Protein AF-A0A0F9F9M6-F1 (afdb_monomer_lite)

Structure (mmCIF, N/CA/C/O backbone):
data_AF-A0A0F9F9M6-F1
#
_entry.id   AF-A0A0F9F9M6-F1
#
loop_
_atom_site.group_PDB
_atom_site.id
_atom_site.type_symbol
_atom_site.label_atom_id
_atom_site.label_alt_id
_atom_site.label_comp_id
_atom_site.label_asym_id
_atom_site.label_entity_id
_atom_site.label_seq_id
_atom_site.pdbx_PDB_ins_code
_atom_site.Cartn_x
_atom_site.Cartn_y
_atom_site.Cartn_z
_atom_site.occupancy
_atom_site.B_iso_or_equiv
_atom_site.auth_seq_id
_atom_site.auth_comp_id
_atom_site.auth_asym_id
_atom_site.auth_atom_id
_atom_site.pdbx_PDB_model_num
ATOM 1 N N . LYS A 1 1 ? 28.009 -8.794 -30.628 1.00 59.38 1 LYS A N 1
ATOM 2 C CA . LYS A 1 1 ? 27.064 -9.846 -30.161 1.00 59.38 1 LYS A CA 1
ATOM 3 C C . LYS A 1 1 ? 26.679 -9.655 -28.686 1.00 59.38 1 LYS A C 1
ATOM 5 O O . LYS A 1 1 ? 25.524 -9.317 -28.476 1.00 59.38 1 LYS A O 1
ATOM 10 N N . LYS A 1 2 ? 27.601 -9.749 -27.706 1.00 66.75 2 LYS A N 1
ATOM 11 C CA . LYS A 1 2 ? 27.323 -9.592 -26.251 1.00 66.75 2 LYS A CA 1
ATOM 12 C C . LYS A 1 2 ? 26.385 -8.415 -25.901 1.00 66.75 2 LYS A C 1
ATOM 14 O O . LYS A 1 2 ? 25.274 -8.662 -25.454 1.00 66.75 2 LYS A O 1
ATOM 19 N N . ASN A 1 3 ? 26.750 -7.181 -26.256 1.00 76.06 3 ASN A N 1
ATOM 20 C CA . ASN A 1 3 ? 25.969 -5.977 -25.921 1.00 76.06 3 ASN A CA 1
ATOM 21 C C . ASN A 1 3 ? 24.546 -5.949 -26.531 1.00 76.06 3 ASN A C 1
ATOM 23 O O . ASN A 1 3 ? 23.650 -5.357 -25.943 1.00 76.06 3 ASN A O 1
ATOM 27 N N . ARG A 1 4 ? 24.303 -6.598 -27.687 1.00 81.44 4 ARG A N 1
ATOM 28 C CA . ARG A 1 4 ? 22.948 -6.698 -28.280 1.00 81.44 4 ARG A CA 1
ATOM 29 C C . ARG A 1 4 ? 22.091 -7.768 -27.593 1.00 81.44 4 ARG A C 1
ATOM 31 O O . ARG A 1 4 ? 20.875 -7.637 -27.582 1.00 81.44 4 ARG A O 1
ATOM 38 N N . LEU A 1 5 ? 22.694 -8.815 -27.023 1.00 86.44 5 LEU A N 1
ATOM 39 C CA . LEU A 1 5 ? 21.968 -9.781 -26.189 1.00 86.44 5 LEU A CA 1
ATOM 40 C C . LEU A 1 5 ? 21.614 -9.157 -24.832 1.00 86.44 5 LEU A C 1
ATOM 42 O O . LEU A 1 5 ? 20.474 -9.235 -24.395 1.00 86.44 5 LEU A O 1
ATOM 46 N N . GLU A 1 6 ? 22.575 -8.466 -24.223 1.00 89.06 6 GLU A N 1
ATOM 47 C CA . GLU A 1 6 ? 22.398 -7.714 -22.979 1.00 89.06 6 GLU A CA 1
ATOM 48 C C . GLU A 1 6 ? 21.300 -6.647 -23.106 1.00 89.06 6 GLU A C 1
ATOM 50 O O . GLU A 1 6 ? 20.356 -6.649 -22.322 1.00 89.06 6 GLU A O 1
ATOM 55 N N . ALA A 1 7 ? 21.331 -5.823 -24.160 1.00 88.81 7 ALA A N 1
ATOM 56 C CA . ALA A 1 7 ? 20.288 -4.830 -24.408 1.00 88.81 7 ALA A CA 1
ATOM 57 C C . ALA A 1 7 ? 18.892 -5.451 -24.621 1.00 88.81 7 ALA A C 1
ATOM 59 O O . ALA A 1 7 ? 17.908 -4.895 -24.139 1.00 88.81 7 ALA A O 1
ATOM 60 N N . LYS A 1 8 ? 18.782 -6.621 -25.275 1.00 91.56 8 LYS A N 1
ATOM 61 C CA . LYS A 1 8 ? 17.504 -7.354 -25.389 1.00 91.56 8 LYS A CA 1
ATOM 62 C C . LYS A 1 8 ? 16.986 -7.830 -24.029 1.00 91.56 8 LYS A C 1
ATOM 64 O O . LYS A 1 8 ? 15.812 -7.630 -23.732 1.00 91.56 8 LYS A O 1
ATOM 69 N N . ASN A 1 9 ? 17.855 -8.412 -23.202 1.00 93.75 9 ASN A N 1
ATOM 70 C CA . ASN A 1 9 ? 17.490 -8.881 -21.864 1.00 93.75 9 ASN A CA 1
ATOM 71 C C . ASN A 1 9 ? 17.055 -7.711 -20.963 1.00 93.75 9 ASN A C 1
ATOM 73 O O . ASN A 1 9 ? 16.035 -7.802 -20.284 1.00 93.75 9 ASN A O 1
ATOM 77 N N . ASN A 1 10 ? 17.784 -6.592 -21.019 1.00 93.69 10 ASN A N 1
ATOM 78 C CA . ASN A 1 10 ? 17.455 -5.368 -20.293 1.00 93.69 10 ASN A CA 1
ATOM 79 C C . ASN A 1 10 ? 16.092 -4.800 -20.714 1.00 93.69 10 ASN A C 1
ATOM 81 O O . ASN A 1 10 ? 15.312 -4.409 -19.852 1.00 93.69 10 ASN A O 1
ATOM 85 N N . ILE A 1 11 ? 15.778 -4.769 -22.017 1.00 94.38 11 ILE A N 1
ATOM 86 C CA . ILE A 1 11 ? 14.459 -4.332 -22.509 1.00 94.38 11 ILE A CA 1
ATOM 87 C C . ILE A 1 11 ? 13.352 -5.192 -21.898 1.00 94.38 11 ILE A C 1
ATOM 89 O O . ILE A 1 11 ? 12.458 -4.635 -21.272 1.00 94.38 11 ILE A O 1
ATOM 93 N N . ALA A 1 12 ? 13.443 -6.522 -22.001 1.00 96.00 12 ALA A N 1
ATOM 94 C CA . ALA A 1 12 ? 12.417 -7.426 -21.477 1.00 96.00 12 ALA A CA 1
ATOM 95 C C . ALA A 1 12 ? 12.208 -7.270 -19.956 1.00 96.00 12 ALA A C 1
ATOM 97 O O . ALA A 1 12 ? 11.072 -7.256 -19.476 1.00 96.00 12 ALA A O 1
ATOM 98 N N . PHE A 1 13 ? 13.299 -7.101 -19.201 1.00 97.25 13 PHE A N 1
ATOM 99 C CA . PHE A 1 13 ? 13.256 -6.826 -17.764 1.00 97.25 13 PHE A CA 1
ATOM 100 C C . PHE A 1 13 ? 12.564 -5.490 -17.447 1.00 97.25 13 PHE A C 1
ATOM 102 O O . PHE A 1 13 ? 11.617 -5.456 -16.661 1.00 97.25 13 PHE A O 1
ATOM 109 N N . TYR A 1 14 ? 12.994 -4.390 -18.074 1.00 97.25 14 TYR A N 1
ATOM 110 C CA . TYR A 1 14 ? 12.434 -3.064 -17.798 1.00 97.25 14 TYR A CA 1
ATOM 111 C C . TYR A 1 14 ? 11.007 -2.881 -18.335 1.00 97.25 14 TYR A C 1
ATOM 113 O O . TYR A 1 14 ? 10.251 -2.112 -17.750 1.00 97.25 14 TYR A O 1
ATOM 121 N N . GLU A 1 15 ? 10.608 -3.581 -19.401 1.00 97.25 15 GLU A N 1
ATOM 122 C CA . GLU A 1 15 ? 9.209 -3.626 -19.850 1.00 97.25 15 GLU A CA 1
ATOM 123 C C . GLU A 1 15 ? 8.339 -4.345 -18.803 1.00 97.25 15 GLU A C 1
ATOM 125 O O . GLU A 1 15 ? 7.343 -3.781 -18.355 1.00 97.25 15 GLU A O 1
ATOM 130 N N . THR A 1 16 ? 8.790 -5.494 -18.283 1.00 97.56 16 THR A N 1
ATOM 131 C CA . THR A 1 16 ? 8.080 -6.239 -17.223 1.00 97.56 16 THR A CA 1
ATOM 132 C C . THR A 1 16 ? 7.912 -5.415 -15.936 1.00 97.56 16 THR A C 1
ATOM 134 O O . THR A 1 16 ? 6.825 -5.364 -15.358 1.00 97.56 16 THR A O 1
ATOM 137 N N . GLU A 1 17 ? 8.960 -4.720 -15.483 1.00 97.50 17 GLU A N 1
ATOM 138 C CA . GLU A 1 17 ? 8.869 -3.848 -14.302 1.00 97.50 17 GLU A CA 1
ATOM 139 C C . GLU A 1 17 ? 8.080 -2.545 -14.583 1.00 97.50 17 GLU A C 1
ATOM 141 O O . GLU A 1 17 ? 7.440 -2.001 -13.677 1.00 97.50 17 GLU A O 1
ATOM 146 N N . SER A 1 18 ? 8.018 -2.068 -15.835 1.00 96.69 18 SER A N 1
ATOM 147 C CA . SER A 1 18 ? 7.131 -0.963 -16.244 1.00 96.69 18 SER A CA 1
ATOM 148 C C . SER A 1 18 ? 5.650 -1.363 -16.170 1.00 96.69 18 SER A C 1
ATOM 150 O O . SER A 1 18 ? 4.849 -0.612 -15.610 1.00 96.69 18 SER A O 1
ATOM 152 N N . ASP A 1 19 ? 5.285 -2.565 -16.621 1.00 97.44 19 ASP A N 1
ATOM 153 C CA . ASP A 1 19 ? 3.912 -3.088 -16.521 1.00 97.44 19 ASP A CA 1
ATOM 154 C C . ASP A 1 19 ? 3.502 -3.367 -15.064 1.00 97.44 19 ASP A C 1
ATOM 156 O O . ASP A 1 19 ? 2.384 -3.052 -14.628 1.00 97.44 19 ASP A O 1
ATOM 160 N N . ARG A 1 20 ? 4.435 -3.889 -14.259 1.00 96.50 20 ARG A N 1
ATOM 161 C CA . ARG A 1 20 ? 4.238 -4.099 -12.820 1.00 96.50 20 ARG A CA 1
ATOM 162 C C . ARG A 1 20 ? 4.025 -2.781 -12.074 1.00 96.50 20 ARG A C 1
ATOM 164 O O . ARG A 1 20 ? 3.081 -2.665 -11.290 1.00 96.50 20 ARG A O 1
ATOM 171 N N . THR A 1 21 ? 4.856 -1.770 -12.331 1.00 96.75 21 THR A N 1
ATOM 172 C CA . THR A 1 21 ? 4.681 -0.435 -11.731 1.00 96.75 21 THR A CA 1
ATOM 173 C C . THR A 1 21 ? 3.418 0.262 -12.233 1.00 96.75 21 THR A C 1
ATOM 175 O O . THR A 1 21 ? 2.723 0.874 -11.427 1.00 96.75 21 THR A O 1
ATOM 178 N N . ALA A 1 22 ? 3.037 0.116 -13.506 1.00 97.06 22 ALA A N 1
ATOM 179 C CA . ALA A 1 22 ? 1.756 0.610 -14.019 1.00 97.06 22 ALA A CA 1
ATOM 180 C C . ALA A 1 22 ? 0.554 -0.017 -13.284 1.00 97.06 22 ALA A C 1
ATOM 182 O O . ALA A 1 22 ? -0.367 0.697 -12.882 1.00 97.06 22 ALA A O 1
ATOM 183 N N . THR A 1 23 ? 0.602 -1.325 -13.017 1.00 97.00 23 THR A N 1
ATOM 184 C CA . THR A 1 23 ? -0.419 -2.034 -12.226 1.00 97.00 23 THR A CA 1
ATOM 185 C C . THR A 1 23 ? -0.492 -1.507 -10.786 1.00 97.00 23 THR A C 1
ATOM 187 O O . THR A 1 23 ? -1.584 -1.303 -10.252 1.00 97.00 23 THR A O 1
ATOM 190 N N . ASN A 1 24 ? 0.654 -1.233 -10.154 1.00 96.19 24 ASN A N 1
ATOM 191 C CA . ASN A 1 24 ? 0.708 -0.642 -8.813 1.00 96.19 24 ASN A CA 1
ATOM 192 C C . ASN A 1 24 ? 0.165 0.796 -8.784 1.00 96.19 24 ASN A C 1
ATOM 194 O O . ASN A 1 24 ? -0.576 1.143 -7.866 1.00 96.19 24 ASN A O 1
ATOM 198 N N . ILE A 1 25 ? 0.491 1.618 -9.789 1.00 97.81 25 ILE A N 1
ATOM 199 C CA . ILE A 1 25 ? -0.047 2.979 -9.948 1.00 97.81 25 ILE A CA 1
ATOM 200 C C . ILE A 1 25 ? -1.575 2.923 -10.022 1.00 97.81 25 ILE A C 1
ATOM 202 O O . ILE A 1 25 ? -2.235 3.585 -9.229 1.00 97.81 25 ILE A O 1
ATOM 206 N N . ALA A 1 26 ? -2.140 2.068 -10.880 1.00 97.69 26 ALA A N 1
ATOM 207 C CA . ALA A 1 26 ? -3.589 1.940 -11.040 1.00 97.69 26 ALA A CA 1
ATOM 208 C C . ALA A 1 26 ? -4.320 1.497 -9.754 1.00 97.69 26 ALA A C 1
ATOM 210 O O . ALA A 1 26 ? -5.485 1.840 -9.558 1.00 97.69 26 ALA A O 1
ATOM 211 N N . LYS A 1 27 ? -3.655 0.746 -8.864 1.00 96.81 27 LYS A N 1
ATOM 212 C CA . LYS A 1 27 ? -4.176 0.408 -7.527 1.00 96.81 27 LYS A CA 1
ATOM 213 C C . LYS A 1 27 ? -4.130 1.607 -6.578 1.00 96.81 27 LYS A C 1
ATOM 215 O O . LYS A 1 27 ? -5.136 1.937 -5.960 1.00 96.81 27 LYS A O 1
ATOM 220 N N . LEU A 1 28 ? -2.984 2.284 -6.505 1.00 96.75 28 LEU A N 1
ATOM 221 C CA . LEU A 1 28 ? -2.771 3.447 -5.637 1.00 96.75 28 LEU A CA 1
ATOM 222 C C . LEU A 1 28 ? -3.651 4.645 -6.028 1.00 96.75 28 LEU A C 1
ATOM 224 O O . LEU A 1 28 ? -4.128 5.357 -5.153 1.00 96.75 28 LEU A O 1
ATOM 228 N N . GLU A 1 29 ? -3.918 4.853 -7.319 1.00 97.50 29 GLU A N 1
ATOM 229 C CA . GLU A 1 29 ? -4.820 5.911 -7.799 1.00 97.50 29 GLU A CA 1
ATOM 230 C C . GLU A 1 29 ? -6.285 5.661 -7.417 1.00 97.50 29 GLU A C 1
ATOM 232 O O . GLU A 1 29 ? -7.017 6.620 -7.182 1.00 97.50 29 GLU A O 1
ATOM 237 N N . LYS A 1 30 ? -6.706 4.395 -7.282 1.00 96.88 30 LYS A N 1
ATOM 238 C CA . LYS A 1 30 ? -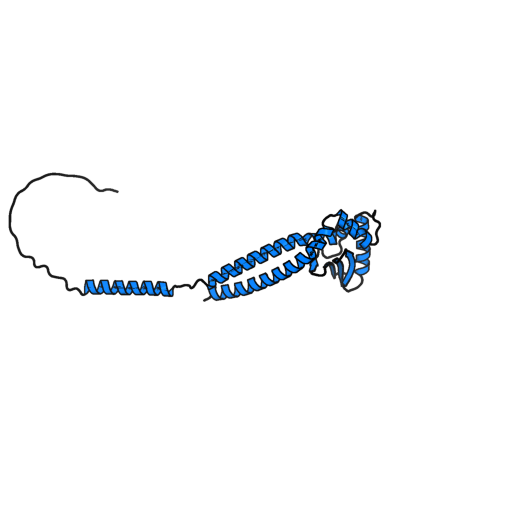8.041 4.032 -6.774 1.00 96.88 30 LYS A CA 1
ATOM 239 C C . LYS A 1 30 ? -8.171 4.172 -5.257 1.00 96.88 30 LYS A C 1
ATOM 241 O O . LYS A 1 30 ? -9.273 4.422 -4.779 1.00 96.88 30 LYS A O 1
ATOM 246 N N . ASP A 1 31 ? -7.074 4.025 -4.516 1.00 96.12 31 ASP A N 1
ATOM 247 C CA . ASP A 1 31 ? -7.047 4.201 -3.057 1.00 96.12 31 ASP A CA 1
ATOM 248 C C . ASP A 1 31 ? -6.806 5.664 -2.631 1.00 96.12 31 ASP A C 1
ATOM 250 O O . ASP A 1 31 ? -7.109 6.038 -1.499 1.00 96.12 31 ASP A O 1
ATOM 254 N N . LEU A 1 32 ? -6.298 6.523 -3.523 1.00 95.75 32 LEU A N 1
ATOM 255 C CA . LEU A 1 32 ? -6.029 7.933 -3.222 1.00 95.75 32 LEU A CA 1
ATOM 256 C C . LEU A 1 32 ? -7.271 8.730 -2.750 1.00 95.75 32 LEU A C 1
ATOM 258 O O . LEU A 1 32 ? -7.119 9.499 -1.802 1.00 95.75 32 LEU A O 1
ATOM 262 N N . PRO A 1 33 ? -8.491 8.556 -3.307 1.00 96.00 33 PRO A N 1
ATOM 263 C CA . PRO A 1 33 ? -9.687 9.238 -2.804 1.00 96.00 33 PRO A CA 1
ATOM 264 C C . PRO A 1 33 ? -10.013 8.911 -1.341 1.00 96.00 33 PRO A C 1
ATOM 266 O O . PRO A 1 33 ? -10.394 9.812 -0.602 1.00 96.00 33 PRO A O 1
ATOM 269 N N . LEU A 1 34 ? -9.806 7.660 -0.911 1.00 94.62 34 LEU A N 1
ATOM 270 C CA . LEU A 1 34 ? -9.972 7.240 0.487 1.00 94.62 34 LEU A CA 1
ATOM 271 C C . LEU A 1 34 ? -8.935 7.906 1.400 1.00 94.62 34 LEU A C 1
ATOM 273 O O . LEU A 1 34 ? -9.250 8.301 2.517 1.00 94.62 34 LEU A O 1
ATOM 277 N N . TRP A 1 35 ? -7.683 8.032 0.949 1.00 95.88 35 TRP A N 1
ATOM 278 C CA . TRP A 1 35 ? -6.703 8.790 1.726 1.00 95.88 35 TRP A CA 1
ATOM 279 C C . TRP A 1 35 ? -7.121 10.261 1.855 1.00 95.88 35 TRP A C 1
ATOM 281 O O . TRP A 1 35 ? -7.030 10.820 2.941 1.00 95.88 35 TRP A O 1
ATOM 291 N N . ASN A 1 36 ? -7.639 10.870 0.788 1.00 95.44 36 ASN A N 1
ATOM 292 C CA . ASN A 1 36 ? -8.038 12.279 0.791 1.00 95.44 36 ASN A CA 1
ATOM 293 C C . ASN A 1 36 ? -9.244 12.588 1.705 1.00 95.44 36 ASN A C 1
ATOM 295 O O . ASN A 1 36 ? -9.389 13.736 2.115 1.00 95.44 36 ASN A O 1
ATOM 299 N N . THR A 1 37 ? -10.103 11.616 2.046 1.00 95.00 37 THR A N 1
ATOM 300 C CA . THR A 1 37 ? -11.168 11.816 3.055 1.00 95.00 37 THR A CA 1
ATOM 301 C C . THR A 1 37 ? -10.658 11.691 4.494 1.00 95.00 37 THR A C 1
ATOM 303 O O . THR A 1 37 ? -11.255 12.257 5.408 1.00 95.00 37 THR A O 1
ATOM 306 N N . LEU A 1 38 ? -9.539 10.987 4.701 1.00 95.56 38 LEU A N 1
ATOM 307 C CA . LEU A 1 38 ? -8.956 10.678 6.013 1.00 95.56 38 LEU A CA 1
ATOM 308 C C . LEU A 1 38 ? -7.621 11.398 6.283 1.00 95.56 38 LEU A C 1
ATOM 310 O O . LEU A 1 38 ? -6.986 11.129 7.302 1.00 95.56 38 LEU A O 1
ATOM 314 N N . SER A 1 39 ? -7.175 12.283 5.386 1.00 95.69 39 SER A N 1
ATOM 315 C CA . SER A 1 39 ? -5.860 12.933 5.474 1.00 95.69 39 SER A CA 1
ATOM 316 C C . SER A 1 39 ? -5.758 13.942 6.612 1.00 95.69 39 SER A C 1
ATOM 318 O O . SER A 1 39 ? -4.666 14.166 7.126 1.00 95.69 39 SER A O 1
ATOM 320 N N . GLU A 1 40 ? -6.886 14.518 7.027 1.00 96.88 40 GLU A N 1
ATOM 321 C CA . GLU A 1 40 ? -6.971 15.365 8.213 1.00 96.88 40 GLU A CA 1
ATOM 322 C C . GLU A 1 40 ? -7.208 14.514 9.462 1.00 96.88 40 GLU A C 1
ATOM 324 O O . GLU A 1 40 ? -8.110 13.672 9.502 1.00 96.88 40 GLU A O 1
ATOM 329 N N . LYS A 1 41 ? -6.413 14.755 10.513 1.00 94.56 41 LYS A N 1
ATOM 330 C CA . LYS A 1 41 ? -6.489 13.995 11.772 1.00 94.56 41 LYS A CA 1
ATOM 331 C C . LYS A 1 41 ? -7.874 14.030 12.407 1.00 94.56 41 LYS A C 1
ATOM 333 O O . LYS A 1 41 ? -8.340 12.995 12.878 1.00 94.56 41 LYS A O 1
ATOM 338 N N . ASP A 1 42 ? -8.535 15.182 12.389 1.00 94.75 42 ASP A N 1
ATOM 339 C CA . ASP A 1 42 ? -9.862 15.334 12.985 1.00 94.75 42 ASP A CA 1
ATOM 340 C C . ASP A 1 42 ? -10.917 14.528 12.217 1.00 94.75 42 ASP A C 1
ATOM 342 O O . ASP A 1 42 ? -11.714 13.828 12.841 1.00 94.75 42 ASP A O 1
ATOM 346 N N . SER A 1 43 ? -10.858 14.516 10.879 1.00 95.38 43 SER A N 1
ATOM 347 C CA . SER A 1 43 ? -11.708 13.665 10.031 1.00 95.38 43 SER A CA 1
ATOM 348 C C . SER A 1 43 ? -11.457 12.177 10.289 1.00 95.38 43 SER A C 1
ATOM 350 O O . SER A 1 43 ? -12.403 11.405 10.445 1.00 95.38 43 SER A O 1
ATOM 352 N N . TYR A 1 44 ? -10.189 11.770 10.412 1.00 97.12 44 TYR A N 1
ATOM 353 C CA . TYR A 1 44 ? -9.831 10.395 10.763 1.00 97.12 44 TYR A CA 1
ATOM 354 C C . TYR A 1 44 ? -10.377 9.982 12.137 1.00 97.12 44 TYR A C 1
ATOM 356 O O . TYR A 1 44 ? -10.991 8.922 12.257 1.00 97.12 44 TYR A O 1
ATOM 364 N N . TYR A 1 45 ? -10.209 10.808 13.174 1.00 96.19 45 TYR A N 1
ATOM 365 C CA . TYR A 1 45 ? -10.723 10.492 14.509 1.00 96.19 45 TYR A CA 1
ATOM 366 C C . TYR A 1 45 ? -12.254 10.558 14.593 1.00 96.19 45 TYR A C 1
ATOM 368 O O . TYR A 1 45 ? -12.851 9.774 15.333 1.00 96.19 45 TYR A O 1
ATOM 376 N N . ALA A 1 46 ? -12.903 11.437 13.824 1.00 95.00 46 ALA A N 1
ATOM 377 C CA . ALA A 1 46 ? -14.357 11.459 13.675 1.00 95.00 46 ALA A CA 1
ATOM 378 C C . ALA A 1 46 ? -14.890 10.167 13.031 1.00 95.00 46 ALA A C 1
ATOM 380 O O . ALA A 1 46 ? -15.934 9.679 13.446 1.00 95.00 46 ALA A O 1
ATOM 381 N N . ALA A 1 47 ? -14.154 9.564 12.091 1.00 95.94 47 ALA A N 1
ATOM 382 C CA . ALA A 1 47 ? -14.499 8.266 11.508 1.00 95.94 47 ALA A CA 1
ATOM 383 C C . ALA A 1 47 ? -14.131 7.066 12.412 1.00 95.94 47 ALA A C 1
ATOM 385 O O . ALA A 1 47 ? -14.860 6.074 12.465 1.00 95.94 47 ALA A O 1
ATOM 386 N N . LEU A 1 48 ? -13.025 7.150 13.162 1.00 96.50 48 LEU A N 1
ATOM 387 C CA . LEU A 1 48 ? -12.574 6.094 14.081 1.00 96.50 48 LEU A CA 1
ATOM 388 C C . LEU A 1 48 ? -13.512 5.928 15.292 1.00 96.50 48 LEU A C 1
ATOM 390 O O . LEU A 1 48 ? -13.752 4.797 15.718 1.00 96.50 48 LEU A O 1
ATOM 394 N N . ARG A 1 49 ? -14.063 7.050 15.789 1.00 96.12 49 ARG A N 1
ATOM 395 C CA . ARG A 1 49 ? -15.180 7.186 16.754 1.00 96.12 49 ARG A CA 1
ATOM 396 C C . ARG A 1 49 ? -16.213 6.044 16.666 1.00 96.12 49 ARG A C 1
ATOM 398 O O . ARG A 1 49 ? -16.183 5.077 17.444 1.00 96.12 49 ARG A O 1
ATOM 405 N N . PRO A 1 50 ? -17.108 6.135 15.670 1.00 95.44 50 PRO A N 1
ATOM 406 C CA . PRO A 1 50 ? -18.176 5.173 15.446 1.00 95.44 50 PRO A CA 1
ATOM 407 C C . PRO A 1 50 ? -17.641 3.795 15.043 1.00 95.44 50 PRO A C 1
ATOM 409 O O . PRO A 1 50 ? -18.179 2.793 15.501 1.00 95.44 50 PRO A O 1
ATOM 412 N N . ALA A 1 51 ? -16.544 3.707 14.278 1.00 95.31 51 ALA A N 1
ATOM 413 C CA . ALA A 1 51 ? -15.957 2.422 13.879 1.00 95.31 51 ALA A CA 1
ATOM 414 C C . ALA A 1 51 ? -15.481 1.566 15.073 1.00 95.31 51 ALA A C 1
ATOM 416 O O . ALA A 1 51 ? -15.442 0.334 14.991 1.00 95.31 51 ALA A O 1
ATOM 417 N N . LEU A 1 52 ? -15.135 2.195 16.202 1.00 94.75 52 LEU A N 1
ATOM 418 C CA . LEU A 1 52 ? -14.791 1.500 17.440 1.00 94.75 52 LEU A CA 1
ATOM 419 C C . LEU A 1 52 ? -15.968 1.310 18.414 1.00 94.75 52 LEU A C 1
ATOM 421 O O . LEU A 1 52 ? -15.791 0.546 19.367 1.00 94.75 52 LEU A O 1
ATOM 425 N N . ASN A 1 53 ? -17.148 1.880 18.143 1.00 93.38 53 ASN A N 1
ATOM 426 C CA . ASN A 1 53 ? -18.276 2.046 19.075 1.00 93.38 53 ASN A CA 1
ATOM 427 C C . ASN A 1 53 ? -17.921 2.906 20.308 1.00 93.38 53 ASN A C 1
ATOM 429 O O . ASN A 1 53 ? -18.328 2.589 21.426 1.00 93.38 53 ASN A O 1
ATOM 433 N N . ALA A 1 54 ? -17.127 3.964 20.122 1.00 93.19 54 ALA A N 1
ATOM 434 C CA . ALA A 1 54 ? -16.752 4.904 21.180 1.00 93.19 54 ALA A CA 1
ATOM 435 C C . ALA A 1 54 ? -17.553 6.220 21.092 1.00 93.19 54 ALA A C 1
ATOM 437 O O . ALA A 1 54 ? -18.167 6.515 20.070 1.00 93.19 54 ALA A O 1
ATOM 438 N N . SER A 1 55 ? -17.541 7.009 22.172 1.00 91.19 55 SER A N 1
ATOM 439 C CA . SER A 1 55 ? -18.184 8.331 22.222 1.00 91.19 55 SER A CA 1
ATOM 440 C C . SER A 1 55 ? -17.428 9.344 21.358 1.00 91.19 55 SER A C 1
ATOM 442 O O . SER A 1 55 ? -16.199 9.296 21.271 1.00 91.19 55 SER A O 1
ATOM 444 N N . ASP A 1 56 ? -18.134 10.335 20.811 1.00 88.31 56 ASP A N 1
ATOM 445 C CA . ASP A 1 56 ? -17.537 11.470 20.087 1.00 88.31 56 ASP A CA 1
ATOM 446 C C . ASP A 1 56 ? -16.522 12.249 20.944 1.00 88.31 56 ASP A C 1
ATOM 448 O O . ASP A 1 56 ? -15.554 12.813 20.436 1.00 88.31 56 ASP A O 1
ATOM 452 N N . THR A 1 57 ? -16.700 12.220 22.267 1.00 89.50 57 THR A N 1
ATOM 453 C CA . THR A 1 57 ? -15.804 12.835 23.258 1.00 89.50 57 THR A CA 1
ATOM 454 C C . THR A 1 57 ? -14.628 11.954 23.688 1.00 89.50 57 THR A C 1
ATOM 456 O O . THR A 1 57 ? -13.786 12.416 24.455 1.00 89.50 57 THR A O 1
ATOM 459 N N . THR A 1 58 ? -14.538 10.697 23.234 1.00 91.75 58 THR A N 1
ATOM 460 C CA . THR A 1 58 ? -13.446 9.793 23.626 1.00 91.75 58 THR A CA 1
ATOM 461 C C . THR A 1 58 ? -12.102 10.303 23.092 1.00 91.75 58 THR A C 1
ATOM 463 O O . THR A 1 58 ? -11.975 10.648 21.908 1.00 91.75 58 THR A O 1
ATOM 466 N N . ASP A 1 59 ? -11.103 10.358 23.976 1.00 93.62 59 ASP A N 1
ATOM 467 C CA . ASP A 1 59 ? -9.738 10.766 23.652 1.00 93.62 59 ASP A CA 1
ATOM 468 C C . ASP A 1 59 ? -8.944 9.662 22.932 1.00 93.62 59 ASP A C 1
ATOM 470 O O . ASP A 1 59 ? -9.309 8.486 22.911 1.00 93.62 59 ASP A O 1
ATOM 474 N N . VAL A 1 60 ? -7.819 10.051 22.333 1.00 93.31 60 VAL A N 1
ATOM 475 C CA . VAL A 1 60 ? -7.005 9.167 21.489 1.00 93.31 60 VAL A CA 1
ATOM 476 C C . VAL A 1 60 ? -6.391 7.991 22.259 1.00 93.31 60 VAL A C 1
ATOM 478 O O . VAL A 1 60 ? -6.230 6.913 21.685 1.00 93.31 60 VAL A O 1
ATOM 481 N N . LEU A 1 61 ? -6.045 8.160 23.539 1.00 94.75 61 LEU A N 1
ATOM 482 C CA . LEU A 1 61 ? -5.445 7.085 24.334 1.00 94.75 61 LEU A CA 1
ATOM 483 C C . LEU A 1 61 ? -6.489 6.012 24.642 1.00 94.75 61 LEU A C 1
ATOM 485 O O . LEU A 1 61 ? -6.213 4.834 24.424 1.00 94.75 61 LEU A O 1
ATOM 489 N N . MET A 1 62 ? -7.704 6.418 25.015 1.00 94.75 62 MET A N 1
ATOM 490 C CA . MET A 1 62 ? -8.839 5.511 25.212 1.00 94.75 62 MET A CA 1
ATOM 491 C C . MET A 1 62 ? -9.255 4.799 23.910 1.00 94.75 62 MET A C 1
ATOM 493 O O . MET A 1 62 ? -9.619 3.623 23.935 1.00 94.75 62 MET A O 1
ATOM 497 N N . LEU A 1 63 ? -9.162 5.456 22.744 1.00 95.75 63 LEU A N 1
ATOM 498 C CA . LEU A 1 63 ? -9.352 4.781 21.446 1.00 95.75 63 LEU A CA 1
ATOM 499 C C . LEU A 1 63 ? -8.272 3.726 21.184 1.00 95.75 63 LEU A C 1
ATOM 501 O O . LEU A 1 63 ? -8.585 2.626 20.725 1.00 95.75 63 LEU A O 1
ATOM 505 N N . GLY A 1 64 ? -7.017 4.039 21.505 1.00 95.81 64 GLY A N 1
ATOM 506 C CA . GLY A 1 64 ? -5.898 3.108 21.397 1.00 95.81 64 GLY A CA 1
ATOM 507 C C . GLY A 1 64 ? -6.011 1.914 22.347 1.00 95.81 64 GLY A C 1
ATOM 508 O O . GLY A 1 64 ? -5.742 0.786 21.937 1.00 95.81 64 GLY A O 1
ATOM 509 N N . GLU A 1 65 ? -6.470 2.129 23.580 1.00 95.25 65 GLU A N 1
ATOM 510 C CA . GLU A 1 65 ? -6.742 1.065 24.551 1.00 95.25 65 GLU A CA 1
ATOM 511 C C . GLU A 1 65 ? -7.887 0.155 24.077 1.00 95.25 65 GLU A C 1
ATOM 513 O O . GLU A 1 65 ? -7.715 -1.063 23.989 1.00 95.25 65 GLU A O 1
ATOM 518 N N . ASN A 1 66 ? -9.025 0.734 23.673 1.00 94.19 66 ASN A N 1
ATOM 519 C CA . ASN A 1 66 ? -10.160 -0.007 23.111 1.00 94.19 66 ASN A CA 1
ATOM 520 C C . ASN A 1 66 ? -9.747 -0.864 21.905 1.00 94.19 66 ASN A C 1
ATOM 522 O O . ASN A 1 66 ? -10.167 -2.018 21.769 1.00 94.19 66 ASN A O 1
ATOM 526 N N . LEU A 1 67 ? -8.896 -0.315 21.037 1.00 95.50 67 LEU A N 1
ATOM 527 C CA . LEU A 1 67 ? -8.350 -1.024 19.890 1.00 95.50 67 LEU A CA 1
ATOM 528 C C . LEU A 1 67 ? -7.391 -2.153 20.306 1.00 95.50 67 LEU A C 1
ATOM 530 O O . LEU A 1 67 ? -7.510 -3.266 19.789 1.00 95.50 67 LEU A O 1
ATOM 534 N N . ASN A 1 68 ? -6.495 -1.920 21.271 1.00 95.06 68 ASN A N 1
ATOM 535 C CA . ASN A 1 68 ? -5.643 -2.973 21.830 1.00 95.06 68 ASN A CA 1
ATOM 536 C C . ASN A 1 68 ? -6.484 -4.121 22.406 1.00 95.06 68 ASN A C 1
ATOM 538 O O . ASN A 1 68 ? -6.211 -5.278 22.104 1.00 95.06 68 ASN A O 1
ATOM 542 N N . ASN A 1 69 ? -7.539 -3.819 23.162 1.00 93.81 69 ASN A N 1
ATOM 543 C CA . ASN A 1 69 ? -8.398 -4.833 23.774 1.00 93.81 69 ASN A CA 1
ATOM 544 C C . ASN A 1 69 ? -9.082 -5.718 22.714 1.00 93.81 69 ASN A C 1
ATOM 546 O O . ASN A 1 69 ? -9.060 -6.945 22.832 1.00 93.81 69 ASN A O 1
ATOM 550 N N . LYS A 1 70 ? -9.594 -5.126 21.621 1.00 94.75 70 LYS A N 1
ATOM 551 C CA . LYS A 1 70 ? -10.122 -5.887 20.470 1.00 94.75 70 LYS A CA 1
ATOM 552 C C . LYS A 1 70 ? -9.045 -6.749 19.794 1.00 94.75 70 LYS A C 1
ATOM 554 O O . LYS A 1 70 ? -9.320 -7.891 19.431 1.00 94.75 70 LYS A O 1
ATOM 559 N N . LEU A 1 71 ? -7.829 -6.225 19.637 1.00 94.81 71 LEU A N 1
ATOM 560 C CA . LEU A 1 71 ? -6.709 -6.929 19.003 1.00 94.81 71 LEU A CA 1
ATOM 561 C C . LEU A 1 71 ? -6.212 -8.124 19.828 1.00 94.81 71 LEU A C 1
ATOM 563 O O . LEU A 1 71 ? -6.088 -9.219 19.282 1.00 94.81 71 LEU A O 1
ATOM 567 N N . GLN A 1 72 ? -5.973 -7.954 21.134 1.00 93.81 72 GLN A N 1
ATOM 568 C CA . GLN A 1 72 ? -5.533 -9.058 21.999 1.00 93.81 72 GLN A CA 1
ATOM 569 C C . GLN A 1 72 ? -6.594 -10.167 22.074 1.00 93.81 72 GLN A C 1
ATOM 571 O O . GLN A 1 72 ? -6.245 -11.342 22.021 1.00 93.81 72 GLN A O 1
ATOM 576 N N . ALA A 1 73 ? -7.887 -9.819 22.100 1.00 93.25 73 ALA A N 1
ATOM 577 C CA . ALA A 1 73 ? -8.970 -10.804 22.085 1.00 93.25 73 ALA A CA 1
ATOM 578 C C . ALA A 1 73 ? -9.019 -11.650 20.794 1.00 93.25 73 ALA A C 1
ATOM 580 O O . ALA A 1 73 ? -9.470 -12.793 20.828 1.00 93.25 73 ALA A O 1
ATOM 581 N N . LYS A 1 74 ? -8.563 -11.111 19.653 1.00 94.25 74 LYS A N 1
ATOM 582 C CA . LYS A 1 74 ? -8.501 -11.838 18.371 1.00 94.25 74 LYS A CA 1
ATOM 583 C C . LYS A 1 74 ? -7.211 -12.630 18.168 1.00 94.25 74 LYS A C 1
ATOM 585 O O . LYS A 1 74 ? -7.249 -13.680 17.538 1.00 94.25 74 LYS A O 1
ATOM 590 N N . LYS A 1 75 ? -6.105 -12.176 18.758 1.00 92.75 75 LYS A N 1
ATOM 591 C CA . LYS A 1 75 ? -4.781 -12.817 18.713 1.00 92.75 75 LYS A CA 1
ATOM 592 C C . LYS A 1 75 ? -4.762 -14.274 19.208 1.00 92.75 75 LYS A C 1
ATOM 594 O O . LYS A 1 75 ? -3.889 -15.042 18.819 1.00 92.75 75 LYS A O 1
ATOM 599 N N . GLU A 1 76 ? -5.709 -14.663 20.057 1.00 90.00 76 GLU A N 1
ATOM 600 C CA . GLU A 1 76 ? -5.817 -16.031 20.581 1.00 90.00 76 GLU A CA 1
ATOM 601 C C . GLU A 1 76 ? -6.360 -17.053 19.559 1.00 90.00 76 GLU A C 1
ATOM 603 O O . GLU A 1 76 ? -6.281 -18.256 19.810 1.00 90.00 76 GLU A O 1
ATOM 608 N N . THR A 1 77 ? -6.870 -16.600 18.406 1.00 93.44 77 THR A N 1
ATOM 609 C CA . THR A 1 77 ? -7.488 -17.445 17.373 1.00 93.44 77 THR A CA 1
ATOM 610 C C . THR A 1 77 ? -6.754 -17.298 16.041 1.00 93.44 77 THR A C 1
ATOM 612 O O . THR A 1 77 ? -6.628 -16.192 15.524 1.00 93.44 77 THR A O 1
ATOM 615 N N . VAL A 1 78 ? -6.328 -18.413 15.444 1.00 95.44 78 VAL A N 1
ATOM 616 C CA . VAL A 1 78 ? -5.682 -18.450 14.117 1.00 95.44 78 VAL A CA 1
ATOM 617 C C . VAL A 1 78 ? -6.645 -17.968 13.020 1.00 95.44 78 VAL A C 1
ATOM 619 O O . VAL A 1 78 ? -7.835 -18.290 13.056 1.00 95.44 78 VAL A O 1
ATOM 622 N N . GLY A 1 79 ? -6.132 -17.217 12.044 1.00 94.69 79 GLY A N 1
ATOM 623 C CA . GLY A 1 79 ? -6.862 -16.715 10.876 1.00 94.69 79 GLY A CA 1
ATOM 624 C C . GLY A 1 79 ? -6.844 -15.191 10.723 1.00 94.69 79 GLY A C 1
ATOM 625 O O . GLY A 1 79 ? -6.241 -14.467 11.514 1.00 94.69 79 GLY A O 1
ATOM 626 N N . GLU A 1 80 ? -7.533 -14.703 9.688 1.00 96.12 80 GLU A N 1
ATOM 627 C CA . GLU A 1 80 ? -7.652 -13.276 9.377 1.00 96.12 80 GLU A CA 1
ATOM 628 C C . GLU A 1 80 ? -8.863 -12.646 10.094 1.00 96.12 80 GLU A C 1
ATOM 630 O O . GLU A 1 80 ? -10.012 -13.032 9.866 1.00 96.12 80 GLU A O 1
ATOM 635 N N . HIS A 1 81 ? -8.626 -11.636 10.938 1.00 96.69 81 HIS A N 1
ATOM 636 C CA . HIS A 1 81 ? -9.665 -10.958 11.721 1.00 96.69 81 HIS A CA 1
ATOM 637 C C . HIS A 1 81 ? -9.774 -9.479 11.353 1.00 96.69 81 HIS A C 1
ATOM 639 O O . HIS A 1 81 ? -8.892 -8.684 11.671 1.00 96.69 81 HIS A O 1
ATOM 645 N N . THR A 1 82 ? -10.900 -9.068 10.765 1.00 96.94 82 THR A N 1
ATOM 646 C CA . THR A 1 82 ? -11.247 -7.638 10.672 1.00 96.94 82 THR A CA 1
ATOM 647 C C . THR A 1 82 ? -11.603 -7.100 12.063 1.00 96.94 82 THR A C 1
ATOM 649 O O . THR A 1 82 ? -12.461 -7.656 12.748 1.00 96.94 82 THR A O 1
ATOM 652 N N . ILE A 1 83 ? -10.946 -6.016 12.477 1.00 96.62 83 ILE A N 1
ATOM 653 C CA . ILE A 1 83 ? -11.072 -5.403 13.810 1.00 96.62 83 ILE A CA 1
ATOM 654 C C . ILE A 1 83 ? -12.063 -4.234 13.797 1.00 96.62 83 ILE A C 1
ATOM 656 O O . ILE A 1 83 ? -12.888 -4.102 14.701 1.00 96.62 83 ILE A O 1
ATOM 660 N N . PHE A 1 84 ? -11.979 -3.401 12.760 1.00 96.75 84 PHE A N 1
ATOM 661 C CA . PHE A 1 84 ? -12.965 -2.384 12.396 1.00 96.75 84 PHE A CA 1
ATOM 662 C C . PHE A 1 84 ? -12.814 -2.033 10.908 1.00 96.75 84 PHE A C 1
ATOM 664 O O . PHE A 1 84 ? -11.903 -2.516 10.224 1.00 96.75 84 PHE A O 1
ATOM 671 N N . SER A 1 85 ? -13.709 -1.199 10.388 1.00 96.88 85 SER A N 1
ATOM 672 C CA . SER A 1 85 ? -13.622 -0.660 9.028 1.00 96.88 85 SER A CA 1
ATOM 673 C C . SER A 1 85 ? -13.981 0.822 9.021 1.00 96.88 85 SER A C 1
ATOM 675 O O . SER A 1 85 ? -14.835 1.246 9.795 1.00 96.88 85 SER A O 1
ATOM 677 N N . ILE A 1 86 ? -13.316 1.591 8.161 1.00 96.44 86 ILE A N 1
ATOM 678 C CA . ILE A 1 86 ? -13.653 2.977 7.827 1.00 96.44 86 ILE A CA 1
ATOM 679 C C . ILE A 1 86 ? -13.770 3.021 6.305 1.00 96.44 86 ILE A C 1
ATOM 681 O O . ILE A 1 86 ? -12.818 2.676 5.597 1.00 96.44 86 ILE A O 1
ATOM 685 N N . ASP A 1 87 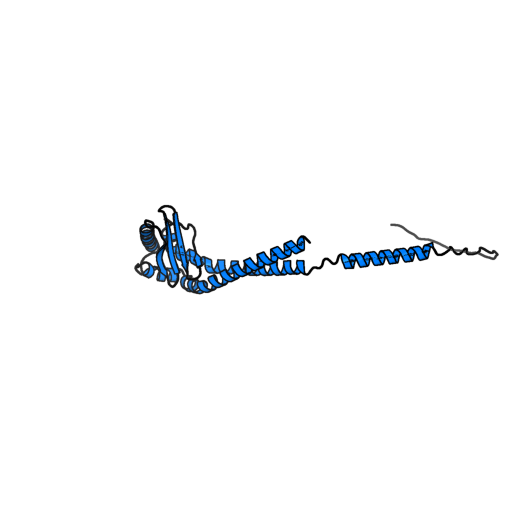? -14.952 3.388 5.814 1.00 91.69 87 ASP A N 1
ATOM 686 C CA . ASP A 1 87 ? -15.345 3.262 4.410 1.00 91.69 87 ASP A CA 1
ATOM 687 C C . ASP A 1 87 ? -14.981 1.873 3.841 1.00 91.69 87 ASP A C 1
ATOM 689 O O . ASP A 1 87 ? -15.376 0.836 4.377 1.00 91.69 87 ASP A O 1
ATOM 693 N N . ASN A 1 88 ? -14.192 1.840 2.765 1.00 91.94 88 ASN A N 1
ATOM 694 C CA . ASN A 1 88 ? -13.761 0.617 2.090 1.00 91.94 88 ASN A CA 1
ATOM 695 C C . ASN A 1 88 ? -12.479 -0.004 2.672 1.00 91.94 88 ASN A C 1
ATOM 697 O O . ASN A 1 88 ? -12.016 -1.019 2.148 1.00 91.94 88 ASN A O 1
ATOM 701 N N . ALA A 1 89 ? -11.880 0.585 3.712 1.00 96.75 89 ALA A N 1
ATOM 702 C CA . ALA A 1 89 ? -10.648 0.084 4.308 1.00 96.75 89 ALA A CA 1
ATOM 703 C C . ALA A 1 89 ? -10.866 -0.557 5.677 1.00 96.75 89 ALA A C 1
ATOM 705 O O . ALA A 1 89 ? -11.653 -0.100 6.505 1.00 96.75 89 ALA A O 1
ATOM 706 N N . LYS A 1 90 ? -10.128 -1.638 5.913 1.00 97.62 90 LYS A N 1
ATOM 707 C CA . LYS A 1 90 ? -10.274 -2.510 7.077 1.00 97.62 90 LYS A CA 1
ATOM 708 C C . LYS A 1 90 ? -8.966 -2.566 7.840 1.00 97.62 90 LYS A C 1
ATOM 710 O O . LYS A 1 90 ? -7.931 -2.821 7.227 1.00 97.62 90 LYS A O 1
ATOM 715 N N . LEU A 1 91 ? -9.009 -2.407 9.161 1.00 97.44 91 LEU A N 1
ATOM 716 C CA . LEU A 1 91 ? -7.891 -2.830 9.998 1.00 97.44 91 LEU A CA 1
ATOM 717 C C . LEU A 1 91 ? -8.032 -4.331 10.259 1.00 97.44 91 LEU A C 1
ATOM 719 O O . LEU A 1 91 ? -9.058 -4.783 10.769 1.00 97.44 91 LEU A O 1
ATOM 723 N N . VAL A 1 92 ? -7.004 -5.088 9.897 1.00 97.00 92 VAL A N 1
ATOM 724 C CA . VAL A 1 92 ? -6.986 -6.550 9.892 1.00 97.00 92 VAL A CA 1
ATOM 725 C C . VAL A 1 92 ? -5.828 -7.055 10.744 1.00 97.00 92 VAL A C 1
ATOM 727 O O . VAL A 1 92 ? -4.697 -6.597 10.588 1.00 97.00 92 VAL A O 1
ATOM 730 N N . LEU A 1 93 ? -6.111 -8.010 11.626 1.00 96.62 93 LEU A N 1
ATOM 731 C CA . LEU A 1 93 ? -5.114 -8.809 12.329 1.00 96.62 93 LEU A CA 1
ATOM 732 C C . LEU A 1 93 ? -5.105 -10.215 11.726 1.00 96.62 93 LEU A C 1
ATOM 734 O O . LEU A 1 93 ? -6.048 -10.977 11.917 1.00 96.62 93 LEU A O 1
ATOM 738 N N . ASP A 1 94 ? -4.042 -10.536 11.006 1.00 95.50 94 ASP A N 1
ATOM 739 C CA . ASP A 1 94 ? -3.743 -11.870 10.493 1.00 95.50 94 ASP A CA 1
ATOM 740 C C . ASP A 1 94 ? -2.946 -12.644 11.557 1.00 95.50 94 ASP A C 1
ATOM 742 O O . ASP A 1 94 ? -1.969 -12.119 12.097 1.00 95.50 94 ASP A O 1
ATOM 746 N N . VAL A 1 95 ? -3.393 -13.841 11.936 1.00 95.62 95 VAL A N 1
ATOM 747 C CA . VAL A 1 95 ? -2.825 -14.632 13.040 1.00 95.62 95 VAL A CA 1
ATOM 748 C C 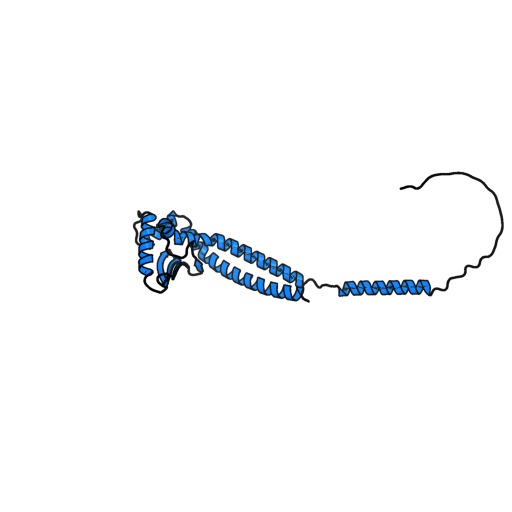. VAL A 1 95 ? -2.443 -16.016 12.528 1.00 95.62 95 VAL A C 1
ATOM 750 O O . VAL A 1 95 ? -3.316 -16.839 12.260 1.00 95.62 95 VAL A O 1
ATOM 753 N N . GLU A 1 96 ? -1.144 -16.293 12.456 1.00 92.62 96 GLU A N 1
ATOM 754 C CA . GLU A 1 96 ? -0.598 -17.631 12.202 1.00 92.62 96 GLU A CA 1
ATOM 755 C C . GLU A 1 96 ? -0.516 -18.420 13.519 1.00 92.62 96 GLU A C 1
ATOM 757 O O . GLU A 1 96 ? -1.025 -19.535 13.616 1.00 92.62 96 GLU A O 1
ATOM 762 N N . ASP A 1 97 ? 0.036 -17.800 14.569 1.00 89.69 97 ASP A N 1
ATOM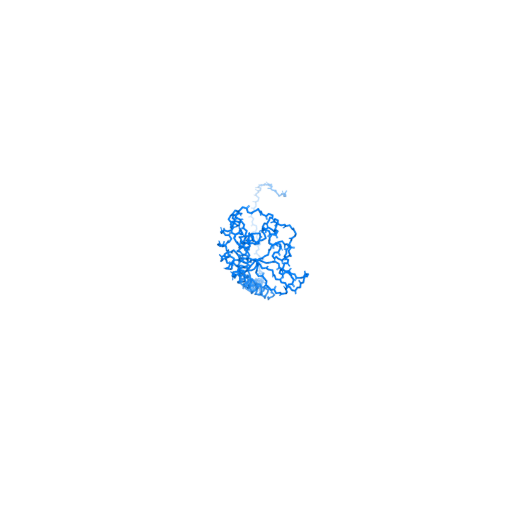 763 C CA . ASP A 1 97 ? -0.001 -18.293 15.948 1.00 89.69 97 ASP A CA 1
ATOM 764 C C . ASP A 1 97 ? 0.074 -17.135 16.976 1.00 89.69 97 ASP A C 1
ATOM 766 O O . ASP A 1 97 ? 0.125 -15.952 16.630 1.00 89.69 97 ASP A O 1
ATOM 770 N N . LYS A 1 98 ? 0.091 -17.452 18.281 1.00 80.12 98 LYS A N 1
ATOM 771 C CA . LYS A 1 98 ? 0.105 -16.443 19.365 1.00 80.12 98 LYS A CA 1
ATOM 772 C C . LYS A 1 98 ? 1.336 -15.515 19.355 1.00 80.12 98 LYS A C 1
ATOM 774 O O . LYS A 1 98 ? 1.292 -14.423 19.927 1.00 80.12 98 LYS A O 1
ATOM 779 N N . LEU A 1 99 ? 2.444 -15.931 18.750 1.00 85.31 99 LEU A N 1
ATOM 780 C CA . LEU A 1 99 ? 3.688 -15.173 18.592 1.00 85.31 99 LEU A CA 1
ATOM 781 C C . LEU A 1 99 ? 3.795 -14.556 17.185 1.00 85.31 99 LEU A C 1
ATOM 783 O O . LEU A 1 99 ? 4.290 -13.431 17.047 1.00 85.31 99 LEU A O 1
ATOM 787 N N . HIS A 1 100 ? 3.276 -15.246 16.169 1.00 89.19 100 HIS A N 1
ATOM 788 C CA . HIS A 1 100 ? 3.287 -14.859 14.760 1.00 89.19 100 HIS A CA 1
ATOM 789 C C . HIS A 1 100 ? 1.927 -14.294 14.330 1.00 89.19 100 HIS A C 1
ATOM 791 O O . HIS A 1 100 ? 1.016 -15.003 13.914 1.00 89.19 100 HIS A O 1
ATOM 797 N N . HIS A 1 101 ? 1.799 -12.972 14.440 1.00 92.19 101 HIS A N 1
ATOM 798 C CA . HIS A 1 101 ? 0.627 -12.217 14.003 1.00 92.19 101 HIS A CA 1
ATOM 799 C C . HIS A 1 101 ? 1.050 -10.926 13.292 1.00 92.19 101 HIS A C 1
ATOM 801 O O . HIS A 1 101 ? 2.098 -10.342 13.601 1.00 92.19 101 HIS A O 1
ATOM 807 N N . GLN A 1 102 ? 0.221 -10.474 12.354 1.00 94.12 102 GLN A N 1
ATOM 808 C CA . GLN A 1 102 ? 0.474 -9.343 11.477 1.00 94.12 102 GLN A CA 1
ATOM 809 C C . GLN A 1 102 ? -0.733 -8.394 11.413 1.00 94.12 102 GLN A C 1
ATOM 811 O O . GLN A 1 102 ? -1.812 -8.749 10.953 1.00 94.12 102 GLN A O 1
ATOM 816 N N . LEU A 1 103 ? -0.531 -7.150 11.834 1.00 95.12 103 LEU A N 1
ATOM 817 C CA . LEU A 1 103 ? -1.459 -6.042 11.667 1.00 95.12 103 LEU A CA 1
ATOM 818 C C . LEU A 1 103 ? -1.286 -5.437 10.266 1.00 95.12 103 LEU A C 1
ATOM 820 O O . LEU A 1 103 ? -0.165 -5.165 9.821 1.00 95.12 103 LEU A O 1
ATOM 824 N N . LEU A 1 104 ? -2.403 -5.240 9.573 1.00 96.00 104 LEU A N 1
ATOM 825 C CA . LEU A 1 104 ? -2.495 -4.730 8.209 1.00 96.00 104 LEU A CA 1
ATOM 826 C C . LEU A 1 104 ? -3.698 -3.797 8.060 1.00 96.00 104 LEU A C 1
ATOM 828 O O . LEU A 1 104 ? -4.701 -3.939 8.751 1.00 96.00 104 LEU A O 1
ATOM 832 N N . VAL A 1 105 ? -3.621 -2.879 7.100 1.00 97.00 105 VAL A N 1
ATOM 833 C CA . VAL A 1 105 ? -4.781 -2.151 6.576 1.00 97.00 105 VAL A CA 1
ATOM 834 C C . VAL A 1 105 ? -5.055 -2.641 5.166 1.00 97.00 105 VAL A C 1
ATOM 836 O O . VAL A 1 105 ? -4.188 -2.528 4.304 1.00 97.00 105 VAL A O 1
ATOM 839 N N . VAL A 1 106 ? -6.244 -3.176 4.924 1.00 96.94 106 VAL A N 1
ATOM 840 C CA . VAL A 1 106 ? -6.634 -3.753 3.631 1.00 96.94 106 VAL A CA 1
ATOM 841 C C . VAL A 1 106 ? -7.666 -2.850 2.962 1.00 96.94 106 VAL A C 1
ATOM 843 O O . VAL A 1 106 ? -8.674 -2.505 3.577 1.00 96.94 106 VAL A O 1
ATOM 846 N N . THR A 1 107 ? -7.413 -2.472 1.710 1.00 96.38 107 THR A N 1
ATOM 847 C CA . THR A 1 107 ? -8.360 -1.802 0.802 1.00 96.38 107 THR A CA 1
ATOM 848 C C . THR A 1 107 ? -8.831 -2.803 -0.266 1.00 96.38 107 THR A C 1
ATOM 850 O O . THR A 1 107 ? -8.280 -3.903 -0.363 1.00 96.38 107 THR A O 1
ATOM 853 N N . PRO A 1 108 ? -9.797 -2.458 -1.139 1.00 95.19 108 PRO A N 1
ATOM 854 C CA . PRO A 1 108 ? -10.167 -3.318 -2.265 1.00 95.19 108 PRO A CA 1
ATOM 855 C C . PRO A 1 108 ? -9.043 -3.520 -3.300 1.00 95.19 108 PRO A C 1
ATOM 857 O O . PRO A 1 108 ? -9.156 -4.399 -4.151 1.00 95.19 108 PRO A O 1
ATOM 860 N N . ASN A 1 109 ? -7.980 -2.703 -3.268 1.00 95.25 109 ASN A N 1
ATOM 861 C CA . ASN A 1 109 ? -6.924 -2.693 -4.286 1.00 95.25 109 ASN A CA 1
ATOM 862 C C . ASN A 1 109 ? -5.562 -3.200 -3.768 1.00 95.25 109 ASN A C 1
ATOM 864 O O . ASN A 1 109 ? -4.777 -3.746 -4.557 1.00 95.25 109 ASN A O 1
ATOM 868 N N . ALA A 1 110 ? -5.259 -3.010 -2.478 1.00 94.00 110 ALA A N 1
ATOM 869 C CA . ALA A 1 110 ? -3.952 -3.285 -1.884 1.00 94.00 110 ALA A CA 1
ATOM 870 C C . ALA A 1 110 ? -4.003 -3.494 -0.354 1.00 94.00 110 ALA A C 1
ATOM 872 O O . ALA A 1 110 ? -4.997 -3.206 0.309 1.00 94.00 110 ALA A O 1
ATOM 873 N N . SER A 1 111 ? -2.880 -3.950 0.209 1.00 93.94 111 SER A N 1
ATOM 874 C CA . SER A 1 111 ? -2.676 -4.074 1.657 1.00 93.94 111 SER A CA 1
ATOM 875 C C . SER A 1 111 ? -1.478 -3.235 2.099 1.00 93.94 111 SER A C 1
ATOM 877 O O . SER A 1 111 ? -0.403 -3.292 1.499 1.00 93.94 111 SER A O 1
ATOM 879 N N . TYR A 1 112 ? -1.657 -2.480 3.176 1.00 93.69 112 TYR A N 1
ATOM 880 C CA . TYR A 1 112 ? -0.705 -1.525 3.730 1.00 93.69 112 TYR A CA 1
ATOM 881 C C . TYR A 1 112 ? -0.321 -1.928 5.156 1.00 93.69 112 TYR A C 1
ATOM 883 O O . TYR A 1 112 ? -1.100 -2.539 5.882 1.00 93.69 112 TYR A O 1
ATOM 891 N N . GLY A 1 113 ? 0.884 -1.561 5.586 1.00 89.38 113 GLY A N 1
ATOM 892 C CA . GLY A 1 113 ? 1.334 -1.757 6.964 1.00 89.38 113 GLY A CA 1
ATOM 893 C C . GLY A 1 113 ? 2.139 -0.559 7.447 1.00 89.38 113 GLY A C 1
ATOM 894 O O . GLY A 1 113 ? 2.851 0.081 6.664 1.00 89.38 113 GLY A O 1
ATOM 895 N N . HIS A 1 114 ? 2.050 -0.258 8.738 1.00 84.88 114 HIS A N 1
ATOM 896 C CA . HIS A 1 114 ? 2.827 0.787 9.395 1.00 84.88 114 HIS A CA 1
ATOM 897 C C . HIS A 1 114 ? 3.809 0.202 10.420 1.00 84.88 114 HIS A C 1
ATOM 899 O O . HIS A 1 114 ? 3.494 -0.788 11.068 1.00 84.88 114 HIS A O 1
ATOM 905 N N . GLY A 1 115 ? 4.989 0.826 10.550 1.00 83.75 115 GLY A N 1
ATOM 906 C CA . GLY A 1 115 ? 6.019 0.504 11.547 1.00 83.75 115 GLY A CA 1
ATOM 907 C C . GLY A 1 115 ? 6.215 -0.992 11.817 1.00 83.75 115 GLY A C 1
ATOM 908 O O . GLY A 1 115 ? 6.441 -1.783 10.900 1.00 83.75 115 GLY A O 1
ATOM 909 N N . SER A 1 116 ? 6.108 -1.362 13.095 1.00 78.12 116 SER A N 1
ATOM 910 C CA . SER A 1 116 ? 5.939 -2.755 13.501 1.00 78.12 116 SER A CA 1
ATOM 911 C C . SER A 1 116 ? 4.589 -3.273 13.016 1.00 78.12 116 SER A C 1
ATOM 913 O O . SER A 1 116 ? 3.543 -2.736 13.370 1.00 78.12 116 SER A O 1
ATOM 915 N N . LYS A 1 117 ? 4.608 -4.379 12.274 1.00 85.12 117 LYS A N 1
ATOM 916 C CA . LYS A 1 117 ? 3.400 -5.137 11.935 1.00 85.12 117 LYS A CA 1
ATOM 917 C C . LYS A 1 117 ? 2.870 -5.981 13.107 1.00 85.12 117 LYS A C 1
ATOM 919 O O . LYS A 1 117 ? 1.936 -6.738 12.914 1.00 85.12 117 LYS A O 1
ATOM 924 N N . ARG A 1 118 ? 3.444 -5.909 14.310 1.00 86.50 118 ARG A N 1
ATOM 925 C CA . ARG A 1 118 ? 2.875 -6.541 15.518 1.00 86.50 118 ARG A CA 1
ATOM 926 C C . ARG A 1 118 ? 2.012 -5.536 16.275 1.00 86.50 118 ARG A C 1
ATOM 928 O O . ARG A 1 118 ? 2.185 -4.331 16.101 1.00 86.50 118 ARG A O 1
ATOM 935 N N . ILE A 1 119 ? 1.134 -6.018 17.153 1.00 85.88 119 ILE A N 1
ATOM 936 C CA . ILE A 1 119 ? 0.360 -5.140 18.045 1.00 85.88 119 ILE A CA 1
ATOM 937 C C . ILE A 1 119 ? 1.348 -4.352 18.923 1.00 85.88 119 ILE A C 1
ATOM 939 O O . ILE A 1 119 ? 2.187 -4.946 19.604 1.00 85.88 119 ILE A O 1
ATOM 943 N N . VAL A 1 120 ? 1.282 -3.019 18.873 1.00 83.56 120 VAL A N 1
ATOM 944 C CA . VAL A 1 120 ? 2.171 -2.130 19.637 1.00 83.56 120 VAL A CA 1
ATOM 945 C C . VAL A 1 120 ? 1.556 -1.758 20.984 1.00 83.56 120 VAL A C 1
ATOM 947 O O . VAL A 1 120 ? 0.346 -1.594 21.098 1.00 83.56 120 VAL A O 1
ATOM 950 N N . THR A 1 121 ? 2.395 -1.583 22.005 1.00 83.56 121 THR A N 1
ATOM 951 C CA . THR A 1 121 ? 1.966 -1.192 23.360 1.00 83.56 121 THR A CA 1
ATOM 952 C C . THR A 1 121 ? 1.683 0.305 23.510 1.00 83.56 121 THR A C 1
ATOM 954 O O . THR A 1 121 ? 1.058 0.711 24.483 1.00 83.56 121 THR A O 1
ATOM 957 N N . ASN A 1 122 ? 2.117 1.140 22.559 1.00 92.44 122 ASN A N 1
ATOM 958 C CA . ASN A 1 122 ? 1.803 2.568 22.546 1.00 92.44 122 ASN A CA 1
ATOM 959 C C . ASN A 1 122 ? 0.396 2.790 21.967 1.00 92.44 122 ASN A C 1
ATOM 961 O O . ASN A 1 122 ? 0.193 2.680 20.756 1.00 92.44 122 ASN A O 1
ATOM 965 N N . TRP A 1 123 ? -0.560 3.130 22.833 1.00 94.50 123 TRP A N 1
ATOM 966 C CA . TRP A 1 123 ? -1.962 3.346 22.466 1.00 94.50 123 TRP A CA 1
ATOM 967 C C . TRP A 1 123 ? -2.160 4.474 21.451 1.00 94.50 123 TRP A C 1
ATOM 969 O O . TRP A 1 123 ? -2.945 4.311 20.523 1.00 94.50 123 TRP A O 1
ATOM 979 N N . HIS A 1 124 ? -1.404 5.572 21.551 1.00 93.69 124 HIS A N 1
ATOM 980 C CA . HIS A 1 124 ? -1.479 6.665 20.578 1.00 93.69 124 HIS A CA 1
ATOM 981 C C . HIS A 1 124 ? -1.052 6.185 19.183 1.00 93.69 124 HIS A C 1
ATOM 983 O O . HIS A 1 124 ? -1.778 6.373 18.212 1.00 93.69 124 HIS A O 1
ATOM 989 N N . SER A 1 125 ? 0.072 5.464 19.087 1.00 92.62 125 SER A N 1
ATOM 990 C CA . SER A 1 125 ? 0.533 4.856 17.829 1.00 92.62 125 SER A CA 1
ATOM 991 C C . SER A 1 125 ? -0.420 3.792 17.278 1.00 92.62 125 SER A C 1
ATOM 993 O O . SER A 1 125 ? -0.448 3.575 16.067 1.00 92.62 125 SER A O 1
ATOM 995 N N . LEU A 1 126 ? -1.176 3.116 18.148 1.00 94.44 126 LEU A N 1
ATOM 996 C CA . LEU A 1 126 ? -2.146 2.100 17.757 1.00 94.44 126 LEU A CA 1
ATOM 997 C C . LEU A 1 126 ? -3.440 2.725 17.222 1.00 94.44 126 LEU A C 1
ATOM 999 O O . LEU A 1 126 ? -3.899 2.325 16.154 1.00 94.44 126 LEU A O 1
ATOM 1003 N N . ALA A 1 127 ? -3.975 3.746 17.902 1.00 95.56 127 ALA A N 1
ATOM 1004 C CA . ALA A 1 127 ? -5.093 4.556 17.413 1.00 95.56 127 ALA A CA 1
ATOM 1005 C C . ALA A 1 127 ? -4.772 5.188 16.049 1.00 95.56 127 ALA A C 1
ATOM 1007 O O . ALA A 1 127 ? -5.622 5.233 15.164 1.00 95.56 127 ALA A O 1
ATOM 1008 N N . ASP A 1 128 ? -3.519 5.593 15.847 1.00 95.88 128 ASP A N 1
ATOM 1009 C CA . ASP A 1 128 ? -3.013 6.149 14.595 1.00 95.88 128 ASP A CA 1
ATOM 1010 C C . ASP A 1 128 ? -2.610 5.119 13.528 1.00 95.88 128 ASP A C 1
ATOM 1012 O O . ASP A 1 128 ? -2.233 5.514 12.421 1.00 95.88 128 ASP A O 1
ATOM 1016 N N . TYR A 1 129 ? -2.655 3.813 13.815 1.00 96.12 129 TYR A N 1
ATOM 1017 C CA . TYR A 1 129 ? -2.055 2.799 12.939 1.00 96.12 129 TYR A CA 1
ATOM 1018 C C . TYR A 1 129 ? -2.621 2.841 11.517 1.00 96.12 129 TYR A C 1
ATOM 1020 O O . TYR A 1 129 ? -1.866 2.795 10.543 1.00 96.12 129 TYR A O 1
ATOM 1028 N N . MET A 1 130 ? -3.948 2.958 11.395 1.00 96.50 130 MET A N 1
ATOM 1029 C CA . MET A 1 130 ? -4.614 2.943 10.096 1.00 96.50 130 MET A CA 1
ATOM 1030 C C . MET A 1 130 ? -4.314 4.207 9.286 1.00 96.50 130 MET A C 1
ATOM 1032 O O . MET A 1 130 ? -3.889 4.105 8.134 1.00 96.50 130 MET A O 1
ATOM 1036 N N . TYR A 1 131 ? -4.417 5.381 9.914 1.00 97.00 131 TYR A N 1
ATOM 1037 C CA . TYR A 1 131 ? -3.986 6.655 9.334 1.00 97.00 131 TYR A CA 1
ATOM 1038 C C . TYR A 1 131 ? -2.527 6.596 8.851 1.00 97.00 131 TYR A C 1
ATOM 1040 O O . TYR A 1 131 ? -2.228 6.923 7.706 1.00 97.00 131 TYR A O 1
ATOM 1048 N N . ASN A 1 132 ? -1.612 6.106 9.691 1.00 95.81 132 ASN A N 1
ATOM 1049 C CA . ASN A 1 132 ? -0.177 6.045 9.403 1.00 95.81 132 ASN A CA 1
ATOM 1050 C C . ASN A 1 132 ? 0.219 4.959 8.375 1.00 95.81 132 ASN A C 1
ATOM 1052 O O . ASN A 1 132 ? 1.360 4.941 7.889 1.00 95.81 132 ASN A O 1
ATOM 1056 N N . ALA A 1 133 ? -0.685 4.028 8.059 1.00 95.88 133 ALA A N 1
ATOM 1057 C CA . ALA A 1 133 ? -0.533 3.086 6.955 1.00 95.88 133 ALA A CA 1
ATOM 1058 C C . ALA A 1 133 ? -1.029 3.698 5.635 1.00 95.88 133 ALA A C 1
ATOM 1060 O O . ALA A 1 133 ? -0.310 3.631 4.636 1.00 95.88 133 ALA A O 1
ATOM 1061 N N . LEU A 1 134 ? -2.206 4.338 5.645 1.00 96.50 134 LEU A N 1
ATOM 1062 C CA . LEU A 1 134 ? -2.809 4.983 4.472 1.00 96.50 134 LEU A CA 1
ATOM 1063 C C . LEU A 1 134 ? -2.056 6.251 4.034 1.00 96.50 134 LEU A C 1
ATOM 1065 O O . LEU A 1 134 ? -1.923 6.489 2.836 1.00 96.50 134 LEU A O 1
ATOM 1069 N N . SER A 1 135 ? -1.447 6.999 4.960 1.00 96.00 135 SER A N 1
ATOM 1070 C CA . SER A 1 135 ? -0.645 8.202 4.659 1.00 96.00 135 SER A CA 1
ATOM 1071 C C . SER A 1 135 ? 0.571 7.942 3.761 1.00 96.00 135 SER A C 1
ATOM 1073 O O . SER A 1 135 ? 1.181 8.868 3.222 1.00 96.00 135 SER A O 1
ATOM 1075 N N . LYS A 1 136 ? 0.923 6.668 3.548 1.00 94.69 136 LYS A N 1
ATOM 1076 C CA . LYS A 1 136 ? 1.957 6.243 2.601 1.00 94.69 136 LYS A CA 1
ATOM 1077 C C . LYS A 1 136 ? 1.492 6.294 1.144 1.00 94.69 136 LYS A C 1
ATOM 1079 O O . LYS A 1 136 ? 2.353 6.407 0.275 1.00 94.69 136 LYS A O 1
ATOM 1084 N N . ILE A 1 137 ? 0.183 6.253 0.866 1.00 95.94 137 ILE A N 1
ATOM 1085 C CA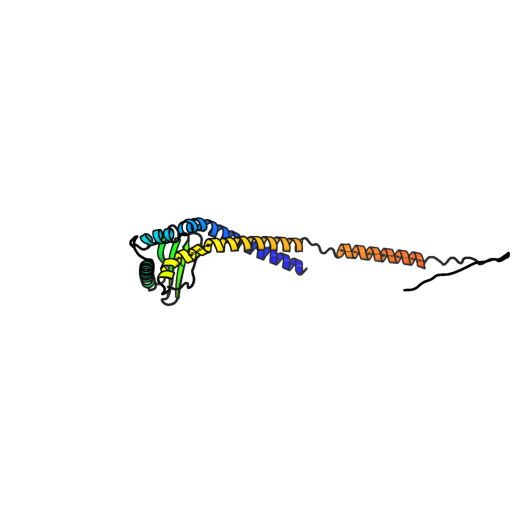 . ILE A 1 137 ? -0.382 6.173 -0.493 1.00 95.94 137 ILE A CA 1
ATOM 1086 C C . ILE A 1 137 ? 0.160 7.281 -1.417 1.00 95.94 137 ILE A C 1
ATOM 1088 O O . ILE A 1 137 ? 0.707 6.925 -2.464 1.00 95.94 137 ILE A O 1
ATOM 1092 N N . PRO A 1 138 ? 0.136 8.587 -1.063 1.00 96.50 138 PRO A N 1
ATOM 1093 C CA . PRO A 1 138 ? 0.636 9.639 -1.955 1.00 96.50 138 PRO A CA 1
ATOM 1094 C C . PRO A 1 138 ? 2.136 9.521 -2.251 1.00 96.50 138 PRO A C 1
ATOM 1096 O O . PRO A 1 138 ? 2.563 9.671 -3.397 1.00 96.50 138 PRO A O 1
ATOM 1099 N N . LYS A 1 139 ? 2.948 9.203 -1.232 1.00 95.62 139 LYS A N 1
ATOM 1100 C CA . LYS A 1 139 ? 4.400 9.035 -1.395 1.00 95.62 139 LYS A CA 1
ATOM 1101 C C . LYS A 1 139 ? 4.718 7.815 -2.260 1.00 95.62 139 LYS A C 1
ATOM 1103 O O . LYS A 1 139 ? 5.517 7.921 -3.185 1.00 95.62 139 LYS A O 1
ATOM 1108 N N . SER A 1 140 ? 4.059 6.685 -2.001 1.00 95.50 140 SER A N 1
ATOM 1109 C CA . SER A 1 140 ? 4.183 5.469 -2.807 1.00 95.50 140 SER A CA 1
ATOM 1110 C C . SER A 1 140 ? 3.760 5.704 -4.256 1.00 95.50 140 SER A C 1
ATOM 1112 O O . SER A 1 140 ? 4.469 5.272 -5.160 1.00 95.50 140 SER A O 1
ATOM 1114 N N . LEU A 1 141 ? 2.664 6.430 -4.495 1.00 97.12 141 LEU A N 1
ATOM 1115 C CA . LEU A 1 141 ? 2.195 6.775 -5.838 1.00 97.12 141 LEU A CA 1
ATOM 1116 C C . LEU A 1 141 ? 3.221 7.621 -6.603 1.00 97.12 141 LEU A C 1
ATOM 1118 O O . LEU A 1 141 ? 3.500 7.331 -7.766 1.00 97.12 141 LEU A O 1
ATOM 1122 N N . SER A 1 142 ? 3.817 8.621 -5.944 1.00 97.44 142 SER A N 1
ATOM 1123 C CA . SER A 1 142 ? 4.886 9.441 -6.525 1.00 97.44 142 SER A CA 1
ATOM 1124 C C . SER A 1 142 ? 6.095 8.587 -6.931 1.00 97.44 142 SER A C 1
ATOM 1126 O O . SER A 1 142 ? 6.480 8.573 -8.100 1.00 97.44 142 SER A O 1
ATOM 1128 N N . THR A 1 143 ? 6.617 7.766 -6.010 1.00 97.56 143 THR A N 1
ATOM 1129 C CA . THR A 1 143 ? 7.759 6.876 -6.281 1.00 97.56 143 THR A CA 1
ATOM 1130 C C . THR A 1 143 ? 7.464 5.848 -7.380 1.00 97.56 143 THR A C 1
ATOM 1132 O O . THR A 1 143 ? 8.324 5.584 -8.213 1.00 97.56 143 THR A O 1
ATOM 1135 N N . GLN A 1 144 ? 6.256 5.275 -7.446 1.00 97.50 144 GLN A N 1
ATOM 1136 C CA . GLN A 1 144 ? 5.904 4.348 -8.533 1.00 97.50 144 GLN A CA 1
ATOM 1137 C C . GLN A 1 144 ? 5.838 5.061 -9.898 1.00 97.50 144 GLN A C 1
ATOM 1139 O O . GLN A 1 144 ? 6.260 4.484 -10.901 1.00 97.50 144 GLN A O 1
ATOM 1144 N N . LYS A 1 145 ? 5.362 6.316 -9.955 1.00 97.81 145 LYS A N 1
ATOM 1145 C CA . LYS A 1 145 ? 5.357 7.130 -11.187 1.00 97.81 145 LYS A CA 1
ATOM 1146 C C . LYS A 1 145 ? 6.770 7.486 -11.657 1.00 97.81 145 LYS A C 1
ATOM 1148 O O . LYS A 1 145 ? 7.039 7.411 -12.856 1.00 97.81 145 LYS A O 1
ATOM 1153 N N . GLU A 1 146 ? 7.666 7.811 -10.729 1.00 98.06 146 GLU A N 1
ATOM 1154 C CA . GLU A 1 146 ? 9.091 8.041 -10.993 1.00 98.06 146 GLU A CA 1
ATOM 1155 C C . GLU A 1 146 ? 9.775 6.779 -11.547 1.00 98.06 146 GLU A C 1
ATOM 1157 O O . GLU A 1 146 ? 10.307 6.809 -12.657 1.00 98.06 146 GLU A O 1
ATOM 1162 N N . LEU A 1 147 ? 9.645 5.636 -10.862 1.00 97.50 147 LEU A N 1
ATOM 1163 C CA . LEU A 1 147 ? 10.193 4.350 -11.319 1.00 97.50 147 LEU A CA 1
ATOM 1164 C C . LEU A 1 147 ? 9.688 3.957 -12.715 1.00 97.50 147 LEU A C 1
ATOM 1166 O O . LEU A 1 147 ? 10.478 3.573 -13.574 1.00 97.50 147 LEU A O 1
ATOM 1170 N N . ASN A 1 148 ? 8.386 4.105 -12.984 1.00 97.38 148 ASN A N 1
ATOM 1171 C CA . ASN A 1 148 ? 7.812 3.799 -14.298 1.00 97.38 148 ASN A CA 1
ATOM 1172 C C . ASN A 1 148 ? 8.380 4.710 -15.411 1.00 97.38 148 ASN A C 1
ATOM 1174 O O . ASN A 1 148 ? 8.613 4.266 -16.537 1.00 97.38 148 ASN A O 1
ATOM 1178 N N . SER A 1 149 ? 8.645 5.985 -15.102 1.00 97.56 149 SER A N 1
ATOM 1179 C CA . SER A 1 149 ? 9.347 6.907 -16.006 1.00 97.56 149 SER A CA 1
ATOM 1180 C C . SER A 1 149 ? 10.773 6.424 -16.299 1.00 97.56 149 SER A C 1
ATOM 1182 O O . SER A 1 149 ? 11.182 6.370 -17.462 1.00 97.56 149 SER A O 1
ATOM 1184 N N . ASP A 1 150 ? 11.511 5.997 -15.276 1.00 97.62 150 ASP A N 1
ATOM 1185 C CA . ASP A 1 150 ? 12.903 5.558 -15.412 1.00 97.62 150 ASP A CA 1
ATOM 1186 C C . ASP A 1 150 ? 13.054 4.203 -16.111 1.00 97.62 150 ASP A C 1
ATOM 1188 O O . ASP A 1 150 ? 13.966 4.030 -16.929 1.00 97.62 150 ASP A O 1
ATOM 1192 N N . TYR A 1 151 ? 12.119 3.273 -15.912 1.00 97.56 151 TYR A N 1
ATOM 1193 C CA . TYR A 1 151 ? 12.050 2.047 -16.708 1.00 97.56 151 TYR A CA 1
ATOM 1194 C C . TYR A 1 151 ? 11.790 2.363 -18.185 1.00 97.56 151 TYR A C 1
ATOM 1196 O O . TYR A 1 151 ? 12.520 1.875 -19.047 1.00 97.56 151 TYR A O 1
ATOM 1204 N N . LYS A 1 152 ? 10.868 3.281 -18.508 1.00 96.56 152 LYS A N 1
ATOM 1205 C CA . LYS A 1 152 ? 10.637 3.727 -19.897 1.00 96.56 152 LYS A CA 1
ATOM 1206 C C . LYS A 1 152 ? 11.862 4.407 -20.520 1.00 96.56 152 LYS A C 1
ATOM 1208 O O . LYS A 1 152 ? 12.167 4.155 -21.691 1.00 96.56 152 LYS A O 1
ATOM 1213 N N . LYS A 1 153 ? 12.614 5.215 -19.758 1.00 97.38 153 LYS A N 1
ATOM 1214 C CA . LYS A 1 153 ? 13.914 5.767 -20.198 1.00 97.38 153 LYS A CA 1
ATOM 1215 C C . LYS A 1 153 ? 14.920 4.647 -20.484 1.00 97.38 153 LYS A C 1
ATOM 1217 O O . LYS A 1 153 ? 15.565 4.669 -21.531 1.00 97.38 153 LYS A O 1
ATOM 1222 N N . SER A 1 154 ? 15.008 3.653 -19.601 1.00 95.50 154 SER A N 1
ATOM 1223 C CA . SER A 1 154 ? 15.929 2.513 -19.714 1.00 95.50 154 SER A CA 1
ATOM 1224 C C . SER A 1 154 ? 15.605 1.620 -20.915 1.00 95.50 154 SER A C 1
ATOM 1226 O O . SER A 1 154 ? 16.509 1.255 -21.668 1.00 95.50 154 SER A O 1
ATOM 1228 N N . VAL A 1 155 ? 14.322 1.351 -21.180 1.00 94.88 155 VAL A N 1
ATOM 1229 C CA . VAL A 1 155 ? 13.855 0.673 -22.401 1.00 94.88 155 VAL A CA 1
ATOM 1230 C C . VAL A 1 155 ? 14.267 1.460 -23.646 1.00 94.88 155 VAL A C 1
ATOM 1232 O O . VAL A 1 155 ? 14.868 0.892 -24.556 1.00 94.88 155 VAL A O 1
ATOM 1235 N N . LYS A 1 156 ? 14.019 2.779 -23.685 1.00 94.56 156 LYS A N 1
ATOM 1236 C CA . LYS A 1 156 ? 14.404 3.633 -24.824 1.00 94.56 156 LYS A CA 1
ATOM 1237 C C . LYS A 1 156 ? 15.922 3.667 -25.043 1.00 94.56 156 LYS A C 1
ATOM 1239 O O . LYS A 1 156 ? 16.370 3.643 -26.185 1.00 94.56 156 LYS A O 1
ATOM 1244 N N . ALA A 1 157 ? 16.716 3.699 -23.973 1.00 92.00 157 ALA A N 1
ATOM 1245 C CA . ALA A 1 157 ? 18.175 3.663 -24.055 1.00 92.00 157 ALA A CA 1
ATOM 1246 C C . ALA A 1 157 ? 18.692 2.323 -24.607 1.00 92.00 157 ALA A C 1
ATOM 1248 O O . ALA A 1 157 ? 19.532 2.317 -25.503 1.00 92.00 157 ALA A O 1
ATOM 1249 N N . ASN A 1 158 ? 18.154 1.191 -24.144 1.00 91.19 158 ASN A N 1
ATOM 1250 C CA . ASN A 1 158 ? 18.550 -0.121 -24.659 1.00 91.19 158 ASN A CA 1
ATOM 1251 C C . ASN A 1 158 ? 18.047 -0.359 -26.098 1.00 91.19 158 ASN A C 1
ATOM 1253 O O . ASN A 1 158 ? 18.767 -0.971 -26.883 1.00 91.19 158 ASN A O 1
ATOM 1257 N N . LYS A 1 159 ? 16.882 0.182 -26.493 1.00 90.88 159 LYS A N 1
ATOM 1258 C CA . LYS A 1 159 ? 16.419 0.160 -27.897 1.00 90.88 159 LYS A CA 1
ATOM 1259 C C . LYS A 1 159 ? 17.398 0.894 -28.820 1.00 90.88 159 LYS A C 1
ATOM 1261 O O . LYS A 1 159 ? 17.850 0.292 -29.790 1.00 90.88 159 LYS A O 1
ATOM 1266 N N . LYS A 1 160 ? 17.899 2.073 -28.424 1.00 88.44 160 LYS A N 1
ATOM 1267 C CA . LYS A 1 160 ? 19.008 2.742 -29.135 1.00 88.44 160 LYS A CA 1
ATOM 1268 C C . LYS A 1 160 ? 20.264 1.870 -29.262 1.00 88.44 160 LYS A C 1
ATOM 1270 O O . LYS A 1 160 ? 20.896 1.877 -30.306 1.00 88.44 160 LYS A O 1
ATOM 1275 N N . VAL A 1 161 ? 20.637 1.088 -28.243 1.00 85.50 161 VAL A N 1
ATOM 1276 C CA . VAL A 1 161 ? 21.793 0.161 -28.325 1.00 85.50 161 VAL A CA 1
ATOM 1277 C C . VAL A 1 161 ? 21.563 -0.980 -29.332 1.00 85.50 161 VAL A C 1
ATOM 1279 O O . VAL A 1 161 ? 22.527 -1.521 -29.872 1.00 85.50 161 VAL A O 1
ATOM 1282 N N . LEU A 1 162 ? 20.308 -1.342 -29.615 1.00 81.75 162 LEU A N 1
ATOM 1283 C CA . LEU A 1 162 ? 19.959 -2.293 -30.676 1.00 81.75 162 LEU A CA 1
ATOM 1284 C C . LEU A 1 162 ? 19.876 -1.654 -32.068 1.00 81.75 162 LEU A C 1
ATOM 1286 O O . LEU A 1 162 ? 20.121 -2.369 -33.040 1.00 81.75 162 LEU A O 1
ATOM 1290 N N . GLU A 1 163 ? 19.528 -0.367 -32.139 1.00 81.06 163 GLU A N 1
ATOM 1291 C CA . GLU A 1 163 ? 19.482 0.473 -33.350 1.00 81.06 163 GLU A CA 1
ATOM 1292 C C . GLU A 1 163 ? 20.871 0.973 -33.781 1.00 81.06 163 GLU A C 1
ATOM 1294 O O . GLU A 1 163 ? 21.071 1.276 -34.952 1.00 81.06 163 GLU A O 1
ATOM 1299 N N . ILE A 1 164 ? 21.847 1.037 -32.864 1.00 75.62 164 ILE A N 1
ATOM 1300 C CA . ILE A 1 164 ? 23.259 1.225 -33.217 1.00 75.62 164 ILE A CA 1
ATOM 1301 C C . ILE A 1 164 ? 23.734 -0.048 -33.919 1.00 75.62 164 ILE A C 1
ATOM 1303 O O . ILE A 1 164 ? 24.250 -0.992 -33.305 1.00 75.62 164 ILE A O 1
ATOM 1307 N N . ASP A 1 165 ? 23.592 -0.052 -35.239 1.00 61.53 165 ASP A N 1
ATOM 1308 C CA . ASP A 1 165 ? 24.423 -0.895 -36.070 1.00 61.53 165 ASP A CA 1
ATOM 1309 C C . ASP A 1 165 ? 25.869 -0.426 -35.912 1.00 61.53 165 ASP A C 1
ATOM 1311 O O . ASP A 1 165 ? 26.251 0.718 -36.163 1.00 61.53 165 ASP A O 1
ATOM 1315 N N . PHE A 1 166 ? 26.681 -1.338 -35.378 1.00 57.94 166 PHE A N 1
ATOM 1316 C CA . PHE A 1 166 ? 28.120 -1.171 -35.305 1.00 57.94 166 PHE A CA 1
ATOM 1317 C C . PHE A 1 166 ? 28.653 -1.316 -36.722 1.00 57.94 166 PHE A C 1
ATOM 1319 O O . PHE A 1 166 ? 29.131 -2.393 -37.087 1.00 57.94 166 PHE A O 1
ATOM 1326 N N . ASP A 1 167 ? 28.576 -0.236 -37.499 1.00 55.75 167 ASP A N 1
ATOM 1327 C CA . ASP A 1 167 ? 29.057 -0.230 -38.874 1.00 55.75 167 ASP A CA 1
ATOM 1328 C C . ASP A 1 167 ? 30.584 -0.106 -38.933 1.00 55.75 167 ASP A C 1
ATOM 1330 O O . ASP A 1 167 ? 31.206 0.869 -39.359 1.00 55.75 167 ASP A O 1
ATOM 1334 N N . LYS A 1 168 ? 31.211 -1.136 -38.363 1.00 55.28 168 LYS A N 1
ATOM 1335 C CA . LYS A 1 168 ? 32.617 -1.445 -38.556 1.00 55.28 168 LYS A CA 1
ATOM 1336 C C . LYS A 1 168 ? 32.842 -2.022 -39.946 1.00 55.28 168 LYS A C 1
ATOM 1338 O O . LYS A 1 168 ? 33.980 -1.980 -40.380 1.00 55.28 168 LYS A O 1
ATOM 1343 N N . THR A 1 169 ? 31.807 -2.546 -40.605 1.00 56.56 169 THR A N 1
ATOM 1344 C CA . THR A 1 169 ? 31.894 -3.128 -41.944 1.00 56.56 169 THR A CA 1
ATOM 1345 C C . THR A 1 169 ? 32.064 -2.021 -42.978 1.00 56.56 169 THR A C 1
ATOM 1347 O O . THR A 1 169 ? 33.120 -1.965 -43.588 1.00 56.56 169 THR A O 1
ATOM 1350 N N . GLU A 1 170 ? 31.150 -1.049 -43.053 1.00 57.25 170 GLU A N 1
ATOM 1351 C CA . GLU A 1 170 ? 31.244 0.108 -43.959 1.00 57.25 170 GLU A CA 1
ATOM 1352 C C . GLU A 1 170 ? 32.533 0.913 -43.711 1.00 57.25 170 GLU A C 1
ATOM 1354 O O . GLU A 1 170 ? 33.250 1.277 -44.644 1.00 57.25 170 GLU A O 1
ATOM 1359 N N . LYS A 1 171 ? 32.923 1.115 -42.442 1.00 64.31 171 LYS A N 1
ATOM 1360 C CA . LYS A 1 171 ? 34.205 1.768 -42.109 1.00 64.31 171 LYS A CA 1
ATOM 1361 C C . LYS A 1 171 ? 35.438 0.938 -42.475 1.00 64.31 171 LYS A C 1
ATOM 1363 O O . LYS A 1 171 ? 36.473 1.525 -42.777 1.00 64.31 171 LYS A O 1
ATOM 1368 N N . PHE A 1 172 ? 35.361 -0.390 -42.428 1.00 67.69 172 PHE A N 1
ATOM 1369 C CA . PHE A 1 172 ? 36.459 -1.272 -42.830 1.00 67.69 172 PHE A CA 1
ATOM 1370 C C . PHE A 1 172 ? 36.560 -1.368 -44.353 1.00 67.69 172 PHE A C 1
ATOM 1372 O O . PHE A 1 172 ? 37.662 -1.260 -44.876 1.00 67.69 172 PHE A O 1
ATOM 1379 N N . GLU A 1 173 ? 35.436 -1.451 -45.063 1.00 75.56 173 GLU A N 1
ATOM 1380 C CA . GLU A 1 173 ? 35.356 -1.395 -46.526 1.00 75.56 173 GLU A CA 1
ATOM 1381 C C . GLU A 1 173 ? 35.896 -0.063 -47.062 1.00 75.56 173 GLU A C 1
ATOM 1383 O O . GLU A 1 173 ? 36.709 -0.057 -47.986 1.00 75.56 173 GLU A O 1
ATOM 1388 N N . LEU A 1 174 ? 35.554 1.069 -46.431 1.00 78.00 174 LEU A N 1
ATOM 1389 C CA . LEU A 1 174 ? 36.103 2.382 -46.791 1.00 78.00 174 LEU A CA 1
ATOM 1390 C C . LEU A 1 174 ? 37.631 2.455 -46.589 1.00 78.00 174 LEU A C 1
ATOM 1392 O O . LEU A 1 174 ? 38.336 3.081 -47.381 1.00 78.00 174 LEU A O 1
ATOM 1396 N N . VAL A 1 175 ? 38.155 1.815 -45.536 1.00 79.81 175 VAL A N 1
ATOM 1397 C CA . VAL A 1 175 ? 39.602 1.735 -45.269 1.00 79.81 175 VAL A CA 1
ATOM 1398 C C . VAL A 1 175 ? 40.299 0.771 -46.233 1.00 79.81 175 VAL A C 1
ATOM 1400 O O . VAL A 1 175 ? 41.359 1.114 -46.749 1.00 79.81 175 VAL A O 1
ATOM 1403 N N . GLN A 1 176 ? 39.706 -0.388 -46.537 1.00 79.31 176 GLN A N 1
ATOM 1404 C CA . GLN A 1 176 ? 40.222 -1.315 -47.549 1.00 79.31 176 GLN A CA 1
ATOM 1405 C C . GLN A 1 176 ? 40.272 -0.657 -48.926 1.00 79.31 176 GLN A C 1
ATOM 1407 O O . GLN A 1 176 ? 41.297 -0.743 -49.593 1.00 79.31 176 GLN A O 1
ATOM 1412 N N . LYS A 1 177 ? 39.209 0.049 -49.330 1.00 86.19 177 LYS A N 1
ATOM 1413 C CA . LYS A 1 177 ? 39.166 0.762 -50.609 1.00 86.19 177 LYS A CA 1
ATOM 1414 C C . LYS A 1 177 ? 40.294 1.791 -50.716 1.00 86.19 177 LYS A C 1
ATOM 1416 O O . LYS A 1 177 ? 41.016 1.782 -51.704 1.00 86.19 177 LYS A O 1
ATOM 1421 N N . ARG A 1 178 ? 40.519 2.592 -49.667 1.00 84.69 178 ARG A N 1
ATOM 1422 C CA . ARG A 1 178 ? 41.644 3.544 -49.615 1.00 84.69 178 ARG A CA 1
ATOM 1423 C C . ARG A 1 178 ? 43.016 2.872 -49.661 1.00 84.69 178 ARG A C 1
ATOM 1425 O O . ARG A 1 178 ? 43.921 3.416 -50.274 1.00 84.69 178 ARG A O 1
ATOM 1432 N N . LEU A 1 179 ? 43.188 1.712 -49.024 1.00 86.81 179 LEU A N 1
ATOM 1433 C CA . LEU A 1 179 ? 44.444 0.954 -49.100 1.00 86.81 179 LEU A CA 1
ATOM 1434 C C . LEU A 1 179 ? 44.699 0.415 -50.515 1.00 86.81 179 LEU A C 1
ATOM 1436 O O . LEU A 1 179 ? 45.833 0.455 -50.975 1.00 86.81 179 LEU A O 1
ATOM 1440 N N . VAL A 1 180 ? 43.657 -0.036 -51.219 1.00 88.06 180 VAL A N 1
ATOM 1441 C CA . VAL A 1 180 ? 43.764 -0.443 -52.630 1.00 88.06 180 VAL A CA 1
ATOM 1442 C C . VAL A 1 180 ? 44.098 0.756 -53.523 1.00 88.06 180 VAL A C 1
ATOM 1444 O O . VAL A 1 180 ? 45.006 0.655 -54.337 1.00 88.06 180 VAL A O 1
ATOM 1447 N N . GLU A 1 181 ? 43.430 1.899 -53.336 1.00 87.12 181 GLU A N 1
ATOM 1448 C CA . GLU A 1 181 ? 43.719 3.145 -54.069 1.00 87.12 181 GLU A CA 1
ATOM 1449 C C . GLU A 1 181 ? 45.172 3.616 -53.862 1.00 87.12 181 GLU A C 1
ATOM 1451 O O . GLU A 1 181 ? 45.834 3.983 -54.828 1.00 87.12 181 GLU A O 1
ATOM 1456 N N . ILE A 1 182 ? 45.693 3.550 -52.629 1.00 83.56 182 ILE A N 1
ATOM 1457 C CA . ILE A 1 182 ? 47.093 3.887 -52.316 1.00 83.56 182 ILE A CA 1
ATOM 1458 C C . ILE A 1 182 ? 48.070 2.911 -52.979 1.00 83.56 182 ILE A C 1
ATOM 1460 O O . ILE A 1 182 ? 49.095 3.350 -53.488 1.00 83.56 182 ILE A O 1
ATOM 1464 N N . ASN A 1 183 ? 47.776 1.608 -52.988 1.00 80.31 183 ASN A N 1
ATOM 1465 C CA . ASN A 1 183 ? 48.651 0.634 -53.640 1.00 80.31 183 ASN A CA 1
ATOM 1466 C C . ASN A 1 183 ? 48.710 0.859 -55.157 1.00 80.31 183 ASN A C 1
ATOM 1468 O O . ASN A 1 183 ? 49.803 0.869 -55.702 1.00 80.31 183 ASN A O 1
ATOM 1472 N N . VAL A 1 184 ? 47.578 1.128 -55.819 1.00 84.69 184 VAL A N 1
ATOM 1473 C CA . VAL A 1 184 ? 47.557 1.433 -57.263 1.00 84.69 184 VAL A CA 1
ATOM 1474 C C . VAL A 1 184 ? 48.341 2.714 -57.579 1.00 84.69 184 VAL A C 1
ATOM 1476 O O . VAL A 1 184 ? 49.142 2.719 -58.504 1.00 84.69 184 VAL A O 1
ATOM 1479 N N . ASP A 1 185 ? 48.179 3.776 -56.783 1.00 82.12 185 ASP A N 1
ATOM 1480 C CA . ASP A 1 185 ? 48.942 5.030 -56.930 1.00 82.12 185 ASP A CA 1
ATOM 1481 C C . ASP A 1 185 ? 50.452 4.857 -56.656 1.00 82.12 185 ASP A C 1
ATOM 1483 O O . ASP A 1 185 ? 51.265 5.613 -57.188 1.00 82.12 185 ASP A O 1
ATOM 1487 N N . LEU A 1 186 ? 50.847 3.869 -55.844 1.00 78.44 186 LEU A N 1
ATOM 1488 C CA . LEU A 1 186 ? 52.249 3.489 -55.653 1.00 78.44 186 LEU A CA 1
ATOM 1489 C C . LEU A 1 186 ? 52.770 2.661 -56.832 1.00 78.44 186 LEU A C 1
ATOM 1491 O O . LEU A 1 186 ? 53.823 3.003 -57.364 1.00 78.44 186 LEU A O 1
ATOM 1495 N N . ASP A 1 187 ? 52.038 1.637 -57.269 1.00 75.12 187 ASP A N 1
ATOM 1496 C CA . ASP A 1 187 ? 52.409 0.803 -58.417 1.00 75.12 187 ASP A CA 1
ATOM 1497 C C . ASP A 1 187 ? 52.575 1.687 -59.674 1.00 75.12 187 ASP A C 1
ATOM 1499 O O . ASP A 1 187 ? 53.633 1.673 -60.296 1.00 75.12 187 ASP A O 1
ATOM 1503 N N . GLU A 1 188 ? 51.633 2.597 -59.964 1.00 76.81 188 GLU A N 1
ATOM 1504 C CA . GLU A 1 188 ? 51.741 3.575 -61.067 1.00 76.81 188 GLU A CA 1
ATOM 1505 C C . GLU A 1 188 ? 52.968 4.507 -60.964 1.00 76.81 188 GLU A C 1
ATOM 1507 O O . GLU A 1 188 ? 53.474 4.975 -61.986 1.00 76.81 188 GLU A O 1
ATOM 1512 N N . LYS A 1 189 ? 53.468 4.791 -59.753 1.00 73.12 189 LYS A N 1
ATOM 1513 C CA . LYS A 1 189 ? 54.647 5.652 -59.525 1.00 73.12 189 LYS A CA 1
ATOM 1514 C C . LYS A 1 189 ? 55.978 4.911 -59.557 1.00 73.12 189 LYS A C 1
ATOM 1516 O O . LYS A 1 189 ? 57.002 5.569 -59.736 1.00 73.12 189 LYS A O 1
ATOM 1521 N N . TYR A 1 190 ? 55.975 3.595 -59.358 1.00 60.56 190 TYR A N 1
ATOM 1522 C CA . TYR A 1 190 ? 57.185 2.771 -59.309 1.00 60.56 190 TYR A CA 1
ATOM 1523 C C . TYR A 1 190 ? 57.359 1.861 -60.540 1.00 60.56 190 TYR A C 1
ATOM 1525 O O . TYR A 1 190 ? 58.501 1.545 -60.868 1.00 60.56 190 TYR A O 1
ATOM 1533 N N . ASP A 1 191 ? 56.284 1.530 -61.267 1.00 60.00 191 ASP A N 1
ATOM 1534 C CA . ASP A 1 191 ? 56.333 0.884 -62.594 1.00 60.00 191 ASP A CA 1
ATOM 1535 C C . ASP A 1 191 ? 56.543 1.893 -63.743 1.00 60.00 191 ASP A C 1
ATOM 1537 O O . ASP A 1 191 ? 56.819 1.509 -64.882 1.00 60.00 191 ASP A O 1
ATOM 1541 N N . ALA A 1 192 ? 56.439 3.197 -63.470 1.00 61.25 192 ALA A N 1
ATOM 1542 C CA . ALA A 1 192 ? 56.841 4.229 -64.417 1.00 61.25 192 ALA A CA 1
ATOM 1543 C C . ALA A 1 192 ? 58.372 4.232 -64.574 1.00 61.25 192 ALA A C 1
ATOM 1545 O O . ALA A 1 192 ? 59.089 4.707 -63.691 1.00 61.25 192 ALA A O 1
ATOM 1546 N N . GLU A 1 193 ? 58.871 3.735 -65.713 1.00 54.75 193 GLU A N 1
ATOM 1547 C CA . GLU A 1 193 ? 60.300 3.789 -66.049 1.00 54.75 193 GLU A CA 1
ATOM 1548 C C . GLU A 1 193 ? 60.846 5.219 -65.860 1.00 54.75 193 GLU A C 1
ATOM 1550 O O . GLU A 1 193 ? 60.245 6.183 -66.360 1.00 54.75 193 GLU A O 1
ATOM 1555 N N . PRO A 1 194 ? 61.976 5.395 -65.146 1.00 53.56 194 PRO A N 1
ATOM 1556 C CA . PRO A 1 194 ? 62.551 6.712 -64.941 1.00 53.56 194 PRO A CA 1
ATOM 1557 C C . PRO A 1 194 ? 62.974 7.283 -66.292 1.00 53.56 194 PRO A C 1
ATOM 1559 O O . PRO A 1 194 ? 63.839 6.733 -66.972 1.00 53.56 194 PRO A O 1
ATOM 1562 N N . LYS A 1 195 ? 62.377 8.413 -66.679 1.00 54.91 195 LYS A N 1
ATOM 1563 C CA . LYS A 1 195 ? 62.824 9.159 -67.855 1.00 54.91 195 LYS A CA 1
ATOM 1564 C C . LYS A 1 195 ? 64.230 9.685 -67.597 1.00 54.91 195 LYS A C 1
ATOM 1566 O O . LYS A 1 195 ? 64.403 10.598 -66.793 1.00 54.91 195 LYS A O 1
ATOM 1571 N N . GLU A 1 196 ? 65.209 9.127 -68.298 1.00 48.25 196 GLU A N 1
ATOM 1572 C CA . GLU A 1 196 ? 66.522 9.746 -68.441 1.00 48.25 196 GLU A CA 1
ATOM 1573 C C . GLU A 1 196 ? 66.345 11.074 -69.197 1.00 48.25 196 GLU A C 1
ATOM 1575 O O . GLU A 1 196 ? 66.047 11.093 -70.391 1.00 48.25 196 GLU A O 1
ATOM 1580 N N . GLU A 1 197 ? 66.478 12.201 -68.494 1.00 52.19 197 GLU A N 1
ATOM 1581 C CA . GLU A 1 197 ? 66.645 13.502 -69.142 1.00 52.19 197 GLU A CA 1
ATOM 1582 C C . GLU A 1 197 ? 68.096 13.610 -69.635 1.00 52.19 197 GLU A C 1
ATOM 1584 O O . GLU A 1 197 ? 69.031 13.669 -68.836 1.00 52.19 197 GLU A O 1
ATOM 1589 N N . GLU A 1 198 ? 68.294 13.604 -70.957 1.00 39.97 198 GLU A N 1
ATOM 1590 C CA . GLU A 1 198 ? 69.621 13.704 -71.577 1.00 39.97 198 GLU A CA 1
ATOM 1591 C C . GLU A 1 198 ? 70.313 15.045 -71.248 1.00 39.97 198 GLU A C 1
ATOM 1593 O O . GLU A 1 198 ? 69.871 16.119 -71.667 1.00 39.97 198 GLU A O 1
ATOM 1598 N N . GLU A 1 199 ? 71.461 14.999 -70.561 1.00 48.34 199 GLU A N 1
ATOM 1599 C CA . GLU A 1 199 ? 72.338 16.166 -70.399 1.00 48.34 199 GLU A CA 1
ATOM 1600 C C . GLU A 1 199 ? 73.130 16.478 -71.687 1.00 48.34 199 GLU A C 1
ATOM 1602 O O . GLU A 1 199 ? 74.153 15.854 -71.974 1.00 48.34 199 GLU A O 1
ATOM 1607 N N . ALA A 1 200 ? 72.743 17.535 -72.410 1.00 36.25 200 ALA A N 1
ATOM 1608 C CA . ALA A 1 200 ? 73.618 18.274 -73.334 1.00 36.25 200 ALA A CA 1
ATOM 1609 C C . ALA A 1 200 ? 73.037 19.676 -73.640 1.00 36.25 200 ALA A C 1
ATOM 1611 O O . ALA A 1 200 ? 71.845 19.815 -73.865 1.00 36.25 200 ALA A O 1
ATOM 1612 N N . SER A 1 201 ? 73.792 20.777 -73.746 1.00 34.50 201 SER A N 1
ATOM 1613 C CA . SER A 1 201 ? 75.215 21.026 -73.467 1.00 34.50 201 SER A CA 1
ATOM 1614 C C . SER A 1 201 ? 75.473 22.544 -73.288 1.00 34.50 201 SER A C 1
ATOM 1616 O O . SER A 1 201 ? 74.639 23.387 -73.613 1.00 34.50 201 SER A O 1
ATOM 1618 N N . LEU A 1 202 ? 76.632 22.906 -72.729 1.00 41.22 202 LEU A N 1
ATOM 1619 C CA . LEU A 1 202 ? 77.019 24.274 -72.338 1.00 41.22 202 LEU A CA 1
ATOM 1620 C C . LEU A 1 202 ? 77.239 25.248 -73.518 1.00 41.22 202 LEU A C 1
ATOM 1622 O O . LEU A 1 202 ? 77.932 24.900 -74.470 1.00 41.22 202 LEU A O 1
ATOM 1626 N N . SER A 1 203 ? 76.917 26.544 -73.347 1.00 39.03 203 SER A N 1
ATOM 1627 C CA . SER A 1 203 ? 77.958 27.587 -73.121 1.00 39.03 203 SER A CA 1
ATOM 1628 C C . SER A 1 203 ? 77.473 29.059 -73.069 1.00 39.03 203 SER A C 1
ATOM 1630 O O . SER A 1 203 ? 76.771 29.519 -73.954 1.00 39.03 203 SER A O 1
ATOM 1632 N N . LYS A 1 204 ? 77.964 29.795 -72.044 1.00 43.41 204 LYS A N 1
ATOM 1633 C CA . LYS A 1 204 ? 78.506 31.191 -72.038 1.00 43.41 204 LYS A CA 1
ATOM 1634 C C . LYS A 1 204 ? 77.690 32.299 -72.769 1.00 43.41 204 LYS A C 1
ATOM 1636 O O . LYS A 1 204 ? 77.437 32.205 -73.953 1.00 43.41 204 LYS A O 1
ATOM 1641 N N . THR A 1 205 ? 77.388 33.490 -72.227 1.00 37.50 205 THR A N 1
ATOM 1642 C CA . THR A 1 205 ? 78.019 34.352 -71.186 1.00 37.50 205 THR A CA 1
ATOM 1643 C C . THR A 1 205 ? 77.094 35.588 -70.934 1.00 37.50 205 THR A C 1
ATOM 1645 O O . THR A 1 205 ? 76.143 35.744 -71.686 1.00 37.50 205 THR A O 1
ATOM 1648 N N . ALA A 1 206 ? 77.250 36.556 -70.004 1.00 35.72 206 ALA A N 1
ATOM 1649 C CA . ALA A 1 206 ? 78.218 36.896 -68.939 1.00 35.72 206 ALA A CA 1
ATOM 1650 C C . ALA A 1 206 ? 77.592 37.895 -67.907 1.00 35.72 206 ALA A C 1
ATOM 1652 O O . ALA A 1 206 ? 76.485 38.376 -68.102 1.00 35.72 206 ALA A O 1
ATOM 1653 N N . LYS A 1 207 ? 78.409 38.322 -66.922 1.00 36.72 207 LYS A N 1
ATOM 1654 C CA . LYS A 1 207 ? 78.357 39.573 -66.112 1.00 36.72 207 LYS A CA 1
ATOM 1655 C C . LYS A 1 207 ? 77.297 39.726 -64.996 1.00 36.72 207 LYS A C 1
ATOM 1657 O O . LYS A 1 207 ? 76.188 40.188 -65.211 1.00 36.72 207 LYS A O 1
ATOM 1662 N N . LEU A 1 208 ? 77.774 39.463 -63.767 1.00 36.25 208 LEU A N 1
ATOM 1663 C CA . LEU A 1 208 ? 77.937 40.429 -62.650 1.00 36.25 208 LEU A CA 1
ATOM 1664 C C . LEU A 1 208 ? 77.031 41.690 -62.686 1.00 36.25 208 LEU A C 1
ATOM 1666 O O . LEU A 1 208 ? 77.061 42.419 -63.668 1.00 36.25 208 LEU A O 1
ATOM 1670 N N . GLN A 1 209 ? 76.386 42.124 -61.591 1.00 33.91 209 GLN A N 1
ATOM 1671 C CA . GLN A 1 209 ? 76.926 42.192 -60.218 1.00 33.91 209 GLN A CA 1
ATOM 1672 C C . GLN A 1 209 ? 75.834 42.562 -59.178 1.00 33.91 209 GLN A C 1
ATOM 1674 O O . GLN A 1 209 ? 75.061 43.456 -59.481 1.00 33.91 209 GLN A O 1
ATOM 1679 N N . ARG A 1 210 ? 75.916 42.016 -57.940 1.00 34.75 210 ARG A N 1
ATOM 1680 C CA . ARG A 1 210 ? 75.536 42.630 -56.621 1.00 34.75 210 ARG A CA 1
ATOM 1681 C C . ARG A 1 210 ? 74.069 43.135 -56.422 1.00 34.75 210 ARG A C 1
ATOM 1683 O O . ARG A 1 210 ? 73.407 43.540 -57.353 1.00 34.75 210 ARG A O 1
ATOM 1690 N N . THR A 1 211 ? 73.455 43.138 -55.229 1.00 33.84 211 THR A N 1
ATOM 1691 C CA . THR A 1 211 ? 73.963 43.179 -53.836 1.00 33.84 211 THR A CA 1
ATOM 1692 C C . THR A 1 211 ? 72.888 42.729 -52.823 1.00 33.84 211 THR A C 1
ATOM 1694 O O . THR A 1 211 ? 71.746 43.130 -52.975 1.00 33.84 211 THR A O 1
ATOM 1697 N N . HIS A 1 212 ? 73.328 42.100 -51.717 1.00 36.25 212 HIS A N 1
ATOM 1698 C CA . HIS A 1 212 ? 72.754 42.143 -50.345 1.00 36.25 212 HIS A CA 1
ATOM 1699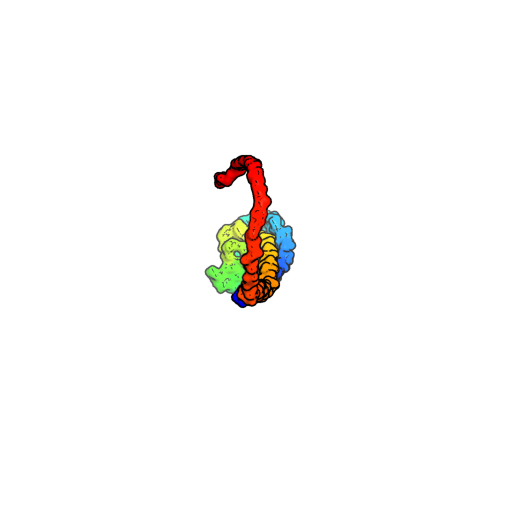 C C . HIS A 1 212 ? 71.325 41.612 -50.050 1.00 36.25 212 HIS A C 1
ATOM 1701 O O . HIS A 1 212 ? 70.456 41.650 -50.902 1.00 36.25 212 HIS A O 1
ATOM 1707 N N . ARG A 1 213 ? 70.961 41.226 -48.808 1.00 35.25 213 ARG A N 1
ATOM 1708 C CA . ARG A 1 213 ? 71.649 40.637 -47.614 1.00 35.25 213 ARG A CA 1
ATOM 1709 C C . ARG A 1 213 ? 70.582 40.502 -46.504 1.00 35.25 213 ARG A C 1
ATOM 1711 O O . ARG A 1 213 ? 69.822 41.450 -46.353 1.00 35.25 213 ARG A O 1
ATOM 1718 N N . SER A 1 214 ? 70.654 39.457 -45.657 1.00 38.78 214 SER A N 1
ATOM 1719 C CA . SER A 1 214 ? 69.937 39.305 -44.352 1.00 38.78 214 SER A CA 1
ATOM 1720 C C . SER A 1 214 ? 68.395 39.307 -44.406 1.00 38.78 214 SER A C 1
ATOM 1722 O O . SER A 1 214 ? 67.823 39.871 -45.321 1.00 38.78 214 SER A O 1
ATOM 1724 N N . GLN A 1 215 ? 67.617 38.722 -43.490 1.00 44.06 215 GLN A N 1
ATOM 1725 C CA . GLN A 1 215 ? 67.743 37.835 -42.306 1.00 44.06 215 GLN A CA 1
ATOM 1726 C C . GLN A 1 215 ? 66.392 37.060 -42.265 1.00 44.06 215 GLN A C 1
ATOM 1728 O O . GLN A 1 215 ? 65.437 37.503 -42.891 1.00 44.06 215 GLN A O 1
ATOM 1733 N N . GLY A 1 216 ? 66.166 35.945 -41.574 1.00 35.53 216 GLY A N 1
ATOM 1734 C CA . GLY A 1 216 ? 66.956 35.140 -40.645 1.00 35.53 216 GLY A CA 1
ATOM 1735 C C . GLY A 1 216 ? 65.982 34.197 -39.913 1.00 35.53 216 GLY A C 1
ATOM 1736 O O . GLY A 1 216 ? 64.891 34.621 -39.547 1.00 35.53 216 GLY A O 1
ATOM 1737 N N . ILE A 1 217 ? 66.338 32.923 -39.734 1.00 39.31 217 ILE A N 1
ATOM 1738 C CA . ILE A 1 217 ? 65.546 31.948 -38.958 1.00 39.31 217 ILE A CA 1
ATOM 1739 C C . ILE A 1 217 ? 65.984 32.021 -37.491 1.00 39.31 217 ILE A C 1
ATOM 1741 O O . ILE A 1 217 ? 67.193 32.036 -37.255 1.00 39.31 217 ILE A O 1
ATOM 1745 N N . SER A 1 218 ? 65.049 31.975 -36.533 1.00 40.44 218 SER A N 1
ATOM 1746 C CA . SER A 1 218 ? 65.123 31.092 -35.344 1.00 40.44 218 SER A CA 1
ATOM 1747 C C . SER A 1 218 ? 63.883 31.188 -34.448 1.00 40.44 218 SER A C 1
ATOM 1749 O O . SER A 1 218 ? 63.523 32.283 -34.030 1.00 40.44 218 SER A O 1
ATOM 1751 N N . LEU A 1 219 ? 63.309 30.003 -34.193 1.00 35.31 219 LEU A N 1
ATOM 1752 C CA . LEU A 1 219 ? 62.873 29.450 -32.895 1.00 35.31 219 LEU A CA 1
ATOM 1753 C C . LEU A 1 219 ? 62.205 30.400 -31.883 1.00 35.31 219 LEU A C 1
ATOM 1755 O O . LEU A 1 219 ? 62.945 31.101 -31.161 1.00 35.31 219 LEU A O 1
#

Radius of gyration: 41.95 Å; chains: 1; bounding box: 97×62×99 Å

pLDDT: mean 84.28, std 18.93, range [33.84, 98.06]

Sequence (219 aa):
KKNRLEAKNNIAFYETESDRTATNIAKLEKDLPLWNTLSEKDSYYAALRPALNASDTTDVLMLGENLNNKLQAKKETVGEHTIFSIDNAKLVLDVEDKLHHQLLVVTPNASYGHGSKRIVTNWHSLADYMYNALSKIPKSLSTQKELNSDYKKSVKANKKVLEIDFDKTEKFELVQKRLVEINVDLDEKYDAEPKEEEEASLSKTAKLQRTHRSQGISL

Foldseek 3Di:
DVLLVVLVVLLVVLVVLLVVLVLVLVLLVVLVVVLVQCVDPLSVLCQLQVQLVHDPPDDQLNSLVSQLVLQLVPLQDAAKDFSGDRPQKTFIWHHPHNVDIFTWIDGPRDIWFDDDRDSDPRSNCNSCGNSRRSVCSVVSSVVSVVSSVVSVVSSVVSVVVNVPDPVPVVVVVVVVVVVVVVVVVVCVVVVPDDDDDDDDDDDDDDDDDDDDDDDDDDD

Secondary structure (DSSP, 8-state):
-HHHHHHHHHHHHHHHHHHHHHHHHHHHHHHHHHHHHH-SHHHHHHHHHHHHT--TT--HHHHHHHHHHHHHHHHTS-EEEEEEEETTEEEEEEESSSS-EEEEEE-SS-EE--S-SSPPS-HHHHHTHHHHHHTTHHHHHHHHHHHHHHHHHHHHHHHHHHH----HHHHHHHHHHHHHHHHHHHHHHHSS---------------------------

Organism: NCBI:txid412755